Protein AF-A0A9P1HDM6-F1 (afdb_monomer)

Foldseek 3Di:
DDDPPPDDPVRPDDFFAADDDPVVVVVLVVVVVVVVVVVVVVVVVVVVCCVVPPDPDDDPDDDDDDDPPPDDDDPAQAPPRVLVVVLVVVVVVLPPPVDPDDNLQDADDAADVGQLSQFLNLQPCSNVVPPFGGHDFFDFDAEAQAPDPLDFQLNDPDAPCVVCVVSVCVRHHDGGDGCLPCSNGVLNPDLSSHGLEYEQEAERGERRRLRSVLSLCVNQVNCVPPSNPPHADDNDADPDFLDFDDPDPSAWDKHADPVRRIGIYGYLTSDYRPLLPPVVLVSSVDPSSNRSSPSVNVVVVVVVVCCSVVRVSD

InterPro domains:
  IPR013094 Alpha/beta hydrolase fold-3 [PF07859] (75-233)
  IPR029058 Alpha/Beta hydrolase fold [G3DSA:3.40.50.1820] (61-283)
  IPR029058 Alpha/Beta hydrolase fold [SSF53474] (75-280)
  IPR050300 GDXG lipolytic enzyme [PTHR48081] (74-277)

Structure (mmCIF, N/CA/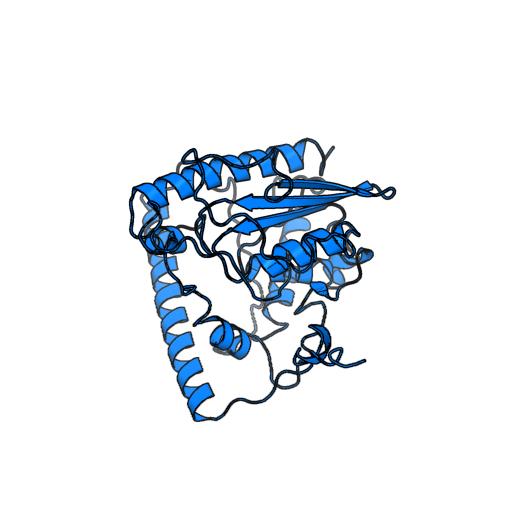C/O backbone):
data_AF-A0A9P1HDM6-F1
#
_entry.id   AF-A0A9P1HDM6-F1
#
loop_
_atom_site.group_PDB
_atom_site.id
_atom_site.type_symbol
_atom_site.label_atom_id
_atom_site.label_alt_id
_atom_site.label_comp_id
_atom_site.label_asym_id
_atom_site.label_entity_id
_atom_site.label_seq_id
_atom_site.pdbx_PDB_ins_code
_atom_site.Cartn_x
_atom_site.Cartn_y
_atom_site.Cartn_z
_atom_site.occupancy
_atom_site.B_iso_or_equiv
_atom_site.auth_seq_id
_atom_site.auth_comp_id
_atom_site.auth_asym_id
_atom_site.auth_atom_id
_atom_site.pdbx_PDB_model_num
ATOM 1 N N . MET A 1 1 ? -23.245 -13.258 -35.449 1.00 38.06 1 MET A N 1
ATOM 2 C CA . MET A 1 1 ? -23.198 -13.754 -34.061 1.00 38.06 1 MET A CA 1
ATOM 3 C C . MET A 1 1 ? -21.980 -14.651 -33.950 1.00 38.06 1 MET A C 1
ATOM 5 O O . MET A 1 1 ? -22.011 -15.745 -34.492 1.00 38.06 1 MET A O 1
ATOM 9 N N . ALA A 1 2 ? -20.904 -14.127 -33.376 1.00 37.91 2 ALA A N 1
ATOM 10 C CA . ALA A 1 2 ? -19.663 -14.809 -33.002 1.00 37.91 2 ALA A CA 1
ATOM 11 C C . ALA A 1 2 ? -18.887 -13.831 -32.093 1.00 37.91 2 ALA A C 1
ATOM 13 O O . ALA A 1 2 ? -19.219 -12.644 -32.091 1.00 37.91 2 ALA A O 1
ATOM 14 N N . ASP A 1 3 ? -17.899 -14.328 -31.350 1.00 34.34 3 ASP A N 1
ATOM 15 C CA . ASP A 1 3 ? -17.053 -13.589 -30.397 1.00 34.34 3 ASP A CA 1
ATOM 16 C C . ASP A 1 3 ? -17.764 -13.024 -29.150 1.00 34.34 3 ASP A C 1
ATOM 18 O O . ASP A 1 3 ? -17.861 -11.817 -28.934 1.00 34.34 3 ASP A O 1
ATOM 22 N N . SER A 1 4 ? -18.177 -13.930 -28.256 1.00 45.38 4 SER A N 1
ATOM 23 C CA . SER A 1 4 ? -18.428 -13.620 -26.835 1.00 45.38 4 SER A CA 1
ATOM 24 C C . SER A 1 4 ? -17.819 -14.655 -25.871 1.00 45.38 4 SER A C 1
ATOM 26 O O . SER A 1 4 ? -18.330 -14.842 -24.772 1.00 45.38 4 SER A O 1
ATOM 28 N N . GLU A 1 5 ? -16.741 -15.336 -26.277 1.00 41.09 5 GLU A N 1
ATOM 29 C CA . GLU A 1 5 ? -16.050 -16.376 -25.486 1.00 41.09 5 GLU A CA 1
ATOM 30 C C . GLU A 1 5 ? -14.584 -16.016 -25.170 1.00 41.09 5 GLU A C 1
ATOM 32 O O . GLU A 1 5 ? -13.710 -16.879 -25.112 1.00 41.09 5 GLU A O 1
ATOM 37 N N . GLN A 1 6 ? -14.284 -14.733 -24.930 1.00 35.41 6 GLN A N 1
ATOM 38 C CA . GLN A 1 6 ? -13.082 -14.422 -24.150 1.00 35.41 6 GLN A CA 1
ATOM 39 C C . GLN A 1 6 ? -13.400 -14.660 -22.668 1.00 35.41 6 GLN A C 1
ATOM 41 O O . GLN A 1 6 ? -14.324 -14.022 -22.158 1.00 35.41 6 GLN A O 1
ATOM 46 N N . PRO A 1 7 ? -12.677 -15.561 -21.973 1.00 30.11 7 PRO A N 1
ATOM 47 C CA . PRO A 1 7 ? -12.950 -15.856 -20.573 1.00 30.11 7 PRO A CA 1
ATOM 48 C C . PRO A 1 7 ? -12.778 -14.589 -19.734 1.00 30.11 7 PRO A C 1
ATOM 50 O O . PRO A 1 7 ? -11.814 -13.833 -19.906 1.00 30.11 7 PRO A O 1
ATOM 53 N N . THR A 1 8 ? -13.720 -14.343 -18.828 1.00 38.09 8 THR A N 1
ATOM 54 C CA . THR A 1 8 ? -13.680 -13.161 -17.971 1.00 38.09 8 THR A CA 1
ATOM 55 C C . THR A 1 8 ? -12.530 -13.268 -16.965 1.00 38.09 8 THR A C 1
ATOM 57 O O . THR A 1 8 ? -11.925 -14.325 -16.758 1.00 38.09 8 THR A O 1
ATOM 60 N N . TRP A 1 9 ? -12.227 -12.166 -16.277 1.00 38.97 9 TRP A N 1
ATOM 61 C CA . TRP A 1 9 ? -11.238 -12.173 -15.194 1.00 38.97 9 TRP A CA 1
ATOM 62 C C . TRP A 1 9 ? -11.568 -13.211 -14.101 1.00 38.97 9 TRP A C 1
ATOM 64 O O . TRP A 1 9 ? -10.661 -13.836 -13.556 1.00 38.97 9 TRP A O 1
ATOM 74 N N . ASN A 1 10 ? -12.856 -13.478 -13.846 1.00 40.94 10 ASN A N 1
ATOM 75 C CA . ASN A 1 10 ? -13.287 -14.500 -12.889 1.00 40.94 10 ASN A CA 1
ATOM 76 C C . ASN A 1 10 ? -13.016 -15.939 -13.362 1.00 40.94 10 ASN A C 1
ATOM 78 O O . ASN A 1 10 ? -12.772 -16.801 -12.517 1.00 40.94 10 ASN A O 1
ATOM 82 N N . ASP A 1 11 ? -13.024 -16.189 -14.675 1.00 34.97 11 ASP A N 1
ATOM 83 C CA . ASP A 1 11 ? -12.905 -17.532 -15.270 1.00 34.97 11 ASP A CA 1
ATOM 84 C C . ASP A 1 11 ? -11.447 -18.008 -15.388 1.00 34.97 11 ASP A C 1
ATOM 86 O O . ASP A 1 11 ? -11.180 -19.191 -15.582 1.00 34.97 11 ASP A O 1
ATOM 90 N N . THR A 1 12 ? -10.487 -17.085 -15.262 1.00 42.81 12 THR A N 1
ATOM 91 C CA . THR A 1 12 ? -9.040 -17.364 -15.360 1.00 42.81 12 THR A CA 1
ATOM 92 C C . THR A 1 12 ? -8.312 -17.322 -14.015 1.00 42.81 12 THR A C 1
ATOM 94 O O . THR A 1 12 ? -7.133 -17.682 -13.935 1.00 42.81 12 THR A O 1
ATOM 97 N N . MET A 1 13 ? -8.988 -16.917 -12.935 1.00 53.09 13 MET A N 1
ATOM 98 C CA . MET A 1 13 ? -8.405 -16.933 -11.595 1.00 53.09 13 MET A CA 1
ATOM 99 C C . MET A 1 13 ? -8.330 -18.348 -11.025 1.00 53.09 13 MET A C 1
ATOM 101 O O . MET A 1 13 ? -9.346 -19.013 -10.822 1.00 53.09 13 MET A O 1
ATOM 105 N N . ARG A 1 14 ? -7.114 -18.757 -10.642 1.00 60.06 14 ARG A N 1
ATOM 106 C CA . ARG A 1 14 ? -6.917 -19.885 -9.726 1.00 60.06 14 ARG A CA 1
ATOM 107 C C . ARG A 1 14 ? -7.703 -19.619 -8.445 1.00 60.06 14 ARG A C 1
ATOM 109 O O . ARG A 1 14 ? -7.565 -18.556 -7.845 1.00 60.06 14 ARG A O 1
ATOM 116 N N . THR A 1 15 ? -8.509 -20.586 -8.032 1.00 64.75 15 THR A N 1
ATOM 117 C CA . THR A 1 15 ? -9.289 -20.520 -6.789 1.00 64.75 15 THR A CA 1
ATOM 118 C C . THR A 1 15 ? -8.555 -21.153 -5.616 1.00 64.75 15 THR A C 1
ATOM 120 O O . THR A 1 15 ? -8.758 -20.745 -4.484 1.00 64.75 15 THR A O 1
ATOM 123 N N . VAL A 1 16 ? -7.663 -22.110 -5.876 1.00 70.19 16 VAL A N 1
ATOM 124 C CA . VAL A 1 16 ? -6.908 -22.842 -4.854 1.00 70.19 16 VAL A CA 1
ATOM 125 C C . VAL A 1 16 ? -5.423 -22.835 -5.210 1.00 70.19 16 VAL A C 1
ATOM 127 O O . VAL A 1 16 ? -5.048 -22.882 -6.384 1.00 70.19 16 VAL A O 1
ATOM 130 N N . ALA A 1 17 ? -4.562 -22.773 -4.197 1.00 71.81 17 ALA A N 1
ATOM 131 C CA . ALA A 1 17 ? -3.119 -22.886 -4.368 1.00 71.81 17 ALA A CA 1
ATOM 132 C C . ALA A 1 17 ? -2.687 -24.326 -4.718 1.00 71.81 17 ALA A C 1
ATOM 134 O O . ALA A 1 17 ? -2.828 -25.248 -3.913 1.00 71.81 17 ALA A O 1
ATOM 135 N N . GLU A 1 18 ? -2.117 -24.510 -5.908 1.00 75.88 18 GLU A N 1
ATOM 136 C CA . GLU A 1 18 ? -1.650 -25.803 -6.429 1.00 75.88 18 GLU A CA 1
ATOM 137 C C . GLU A 1 18 ? -0.179 -26.107 -6.063 1.00 75.88 18 GLU A C 1
ATOM 139 O O . GLU A 1 18 ? 0.628 -25.187 -5.885 1.00 75.88 18 GLU A O 1
ATOM 144 N N . PRO A 1 19 ? 0.223 -27.390 -5.970 1.00 84.62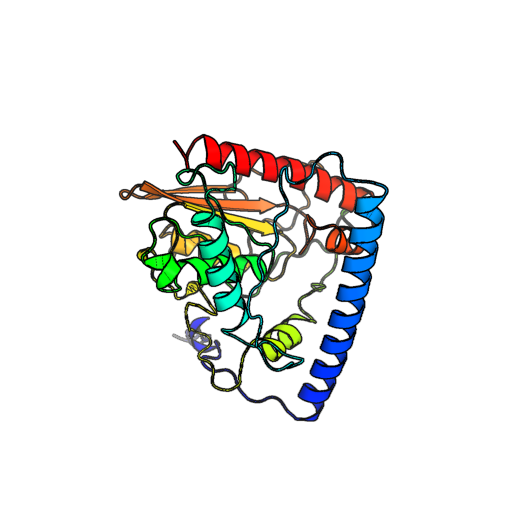 19 PRO A N 1
ATOM 145 C CA . PRO A 1 19 ? 1.610 -27.765 -5.705 1.00 84.62 19 PRO A CA 1
ATOM 146 C C . PRO A 1 19 ? 2.530 -27.494 -6.906 1.00 84.62 19 PRO A C 1
ATOM 148 O O . PRO A 1 19 ? 2.278 -27.939 -8.022 1.00 84.62 19 PRO A O 1
ATOM 151 N N . LEU A 1 20 ? 3.664 -26.830 -6.660 1.00 87.06 20 LEU A N 1
ATOM 152 C CA . LEU A 1 20 ? 4.711 -26.622 -7.669 1.00 87.06 20 LEU A CA 1
ATOM 153 C C . LEU A 1 20 ? 5.661 -27.835 -7.802 1.00 87.06 20 LEU A C 1
ATOM 155 O O . LEU A 1 20 ? 5.887 -28.545 -6.813 1.00 87.06 20 LEU A O 1
ATOM 159 N N . PRO A 1 21 ? 6.301 -28.036 -8.975 1.00 93.00 21 PRO A N 1
ATOM 160 C CA . PRO A 1 21 ? 7.332 -29.057 -9.171 1.00 93.00 21 PRO A CA 1
ATOM 161 C C . PRO A 1 21 ? 8.488 -28.946 -8.167 1.00 93.00 21 PRO A C 1
ATOM 163 O O . PRO A 1 21 ? 8.871 -27.849 -7.756 1.00 93.00 21 PRO A O 1
ATOM 166 N N . LEU A 1 22 ? 9.096 -30.081 -7.801 1.00 88.94 22 LEU A N 1
ATOM 167 C CA . LEU A 1 22 ? 10.154 -30.138 -6.779 1.00 88.94 22 LEU A CA 1
ATOM 168 C C . LEU A 1 22 ? 11.349 -29.218 -7.084 1.00 88.94 22 LEU A C 1
ATOM 170 O O . LEU A 1 22 ? 11.818 -28.524 -6.185 1.00 88.94 22 LEU A O 1
ATOM 174 N N . LEU A 1 23 ? 11.798 -29.155 -8.343 1.00 92.19 23 LEU A N 1
ATOM 175 C CA . LEU A 1 23 ? 12.896 -28.270 -8.753 1.00 92.19 23 LEU A CA 1
ATOM 176 C C . LEU A 1 23 ? 12.525 -26.784 -8.618 1.00 92.19 23 LEU A C 1
ATOM 178 O O . LEU A 1 23 ? 13.335 -25.995 -8.140 1.00 92.19 23 LEU A O 1
ATOM 182 N N . THR A 1 24 ? 11.288 -26.405 -8.957 1.00 88.44 24 THR A N 1
ATOM 183 C CA . THR A 1 24 ? 10.779 -25.036 -8.769 1.00 88.44 24 THR A CA 1
ATOM 184 C C . THR A 1 24 ? 10.740 -24.665 -7.288 1.00 88.44 24 THR A C 1
ATOM 186 O O . THR A 1 24 ? 11.185 -23.584 -6.917 1.00 88.44 24 THR A O 1
ATOM 189 N N . ARG A 1 25 ? 10.284 -25.585 -6.427 1.00 88.81 25 ARG A N 1
ATOM 190 C CA . ARG A 1 25 ? 10.265 -25.398 -4.966 1.00 88.81 25 ARG A CA 1
ATOM 191 C C . ARG A 1 25 ? 11.672 -25.236 -4.386 1.00 88.81 25 ARG A C 1
ATOM 193 O O . ARG A 1 25 ? 11.878 -24.371 -3.542 1.00 88.81 25 ARG A O 1
ATOM 200 N N . ALA A 1 26 ? 12.637 -26.036 -4.842 1.00 87.88 26 ALA A N 1
ATOM 201 C CA . ALA A 1 26 ? 14.034 -25.926 -4.419 1.00 87.88 26 ALA A CA 1
ATOM 202 C C . ALA A 1 26 ? 14.662 -24.591 -4.861 1.00 87.88 26 ALA A C 1
ATOM 204 O O . ALA A 1 26 ? 15.312 -23.918 -4.062 1.00 87.88 26 ALA A O 1
ATOM 205 N N . TYR A 1 27 ? 14.402 -24.168 -6.102 1.00 90.56 27 TYR A N 1
ATOM 206 C CA . TYR A 1 27 ? 14.820 -22.860 -6.605 1.00 90.56 27 TYR A CA 1
ATOM 207 C C . TYR A 1 27 ? 14.215 -21.715 -5.777 1.00 90.56 27 TYR A C 1
ATOM 209 O O . TYR A 1 27 ? 14.958 -20.871 -5.277 1.00 90.56 27 TYR A O 1
ATOM 217 N N . TYR A 1 28 ? 12.899 -21.717 -5.545 1.00 90.38 28 TYR A N 1
ATOM 218 C CA . TYR A 1 28 ? 12.230 -20.672 -4.764 1.00 90.38 28 TYR A CA 1
ATOM 219 C C . TYR A 1 28 ? 12.710 -20.627 -3.307 1.00 90.38 28 TYR A C 1
ATOM 221 O O . TYR A 1 28 ? 12.955 -19.538 -2.792 1.00 90.38 28 TYR A O 1
ATOM 229 N N . ALA A 1 29 ? 12.941 -21.783 -2.671 1.00 87.12 29 ALA A N 1
ATOM 230 C CA . ALA A 1 29 ? 13.561 -21.847 -1.347 1.00 87.12 29 ALA A CA 1
ATOM 231 C C . ALA A 1 29 ? 14.938 -21.161 -1.331 1.00 87.12 29 ALA A C 1
ATOM 233 O O . ALA A 1 29 ? 15.202 -20.343 -0.452 1.00 87.12 29 ALA A O 1
ATOM 234 N N . SER A 1 30 ? 15.788 -21.438 -2.330 1.00 88.00 30 SER A N 1
ATOM 235 C CA . SER A 1 30 ? 17.126 -20.837 -2.419 1.00 88.00 30 SER A CA 1
ATOM 236 C C . SER A 1 30 ? 17.076 -19.313 -2.579 1.00 88.00 30 SER A C 1
ATOM 238 O O . SER A 1 30 ? 17.794 -18.601 -1.878 1.00 88.00 30 SER A O 1
ATOM 240 N N . VAL A 1 31 ? 16.173 -18.800 -3.426 1.00 87.50 31 VAL A N 1
ATOM 241 C CA . VAL A 1 31 ? 15.994 -17.354 -3.628 1.00 87.50 31 VAL A CA 1
ATOM 242 C C . VAL A 1 31 ? 15.485 -16.696 -2.347 1.00 87.50 31 VAL A C 1
ATOM 244 O O . VAL A 1 31 ? 16.025 -15.674 -1.930 1.00 87.50 31 VAL A O 1
ATOM 247 N N . MET A 1 32 ? 14.497 -17.298 -1.680 1.00 85.81 32 MET A N 1
ATOM 248 C CA . MET A 1 32 ? 13.957 -16.758 -0.432 1.00 85.81 32 MET A CA 1
ATOM 249 C C . MET A 1 32 ? 14.986 -16.729 0.699 1.00 85.81 32 MET A C 1
ATOM 251 O O . MET A 1 32 ? 15.042 -15.739 1.423 1.00 85.81 32 MET A O 1
ATOM 255 N N . SER A 1 33 ? 15.830 -17.757 0.839 1.00 82.81 33 SER A N 1
ATOM 256 C CA . SER A 1 33 ? 16.899 -17.753 1.847 1.00 82.81 33 SER A CA 1
ATOM 257 C C . SER A 1 33 ? 17.949 -16.668 1.576 1.00 82.81 33 SER A C 1
ATOM 259 O O . SER A 1 33 ? 18.409 -16.023 2.517 1.00 82.81 33 SER A O 1
ATOM 261 N N . VAL A 1 34 ? 18.283 -16.403 0.306 1.00 85.44 34 VAL A N 1
ATOM 262 C CA . VAL A 1 34 ? 19.164 -15.279 -0.068 1.00 85.44 34 VAL A CA 1
ATOM 263 C C . VAL A 1 34 ? 18.511 -13.933 0.263 1.00 85.44 34 VAL A C 1
ATOM 265 O O . VAL A 1 34 ? 19.156 -13.086 0.881 1.00 85.44 34 VAL A O 1
ATOM 268 N N . LEU A 1 35 ? 17.230 -13.744 -0.077 1.00 82.31 35 LEU A N 1
ATOM 269 C CA . LEU A 1 35 ? 16.489 -12.514 0.232 1.00 82.31 35 LEU A CA 1
ATOM 270 C C . LEU A 1 35 ? 16.364 -12.272 1.745 1.00 82.31 35 LEU A C 1
ATOM 272 O O . LEU A 1 35 ? 16.558 -11.144 2.192 1.00 82.31 35 LEU A O 1
ATOM 276 N N . GLN A 1 36 ? 16.101 -13.313 2.541 1.00 78.75 36 GLN A N 1
ATOM 277 C CA . GLN A 1 36 ? 16.078 -13.225 4.006 1.00 78.75 36 GLN A CA 1
ATOM 278 C C . GLN A 1 36 ? 17.448 -12.832 4.576 1.00 78.75 36 GLN A C 1
ATOM 280 O O . GLN A 1 36 ? 17.517 -11.939 5.419 1.00 78.75 36 GLN A O 1
ATOM 285 N N . GLY A 1 37 ? 18.536 -13.446 4.095 1.00 75.81 37 GLY A N 1
ATOM 286 C CA . GLY A 1 37 ? 19.897 -13.103 4.521 1.00 75.81 37 GLY A CA 1
ATOM 287 C C . GLY A 1 37 ? 20.264 -11.653 4.191 1.00 75.81 37 GLY A C 1
ATOM 288 O O . GLY A 1 37 ? 20.698 -10.906 5.067 1.00 75.81 37 GLY A O 1
ATOM 289 N N . MET A 1 38 ? 20.017 -11.220 2.950 1.00 77.56 38 MET A N 1
ATOM 290 C CA . MET A 1 38 ? 20.222 -9.826 2.532 1.00 77.56 38 MET A CA 1
ATOM 291 C C . MET A 1 38 ? 19.357 -8.849 3.338 1.00 77.56 38 MET A C 1
ATOM 293 O O . MET A 1 38 ? 19.852 -7.803 3.754 1.00 77.56 38 MET A O 1
ATOM 297 N N . GLY A 1 39 ? 18.095 -9.199 3.605 1.00 70.38 39 GLY A N 1
ATOM 298 C CA . GLY A 1 39 ? 17.179 -8.399 4.417 1.00 70.38 39 GLY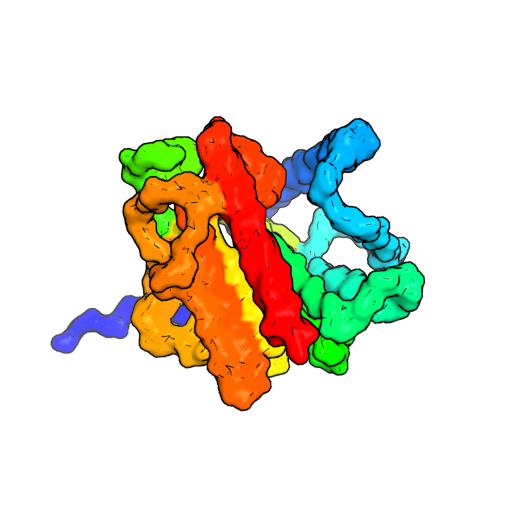 A CA 1
ATOM 299 C C . GLY A 1 39 ? 17.661 -8.223 5.857 1.00 70.38 39 GLY A C 1
ATOM 300 O O . GLY A 1 39 ? 17.687 -7.097 6.348 1.00 70.38 39 GLY A O 1
ATOM 301 N N . ALA A 1 40 ? 18.119 -9.297 6.507 1.00 69.88 40 ALA A N 1
ATOM 302 C CA . ALA A 1 40 ? 18.656 -9.245 7.868 1.00 69.88 40 ALA A CA 1
ATOM 303 C C . ALA A 1 40 ? 19.921 -8.370 7.961 1.00 69.88 40 ALA A C 1
ATOM 305 O O . ALA A 1 40 ? 20.032 -7.533 8.858 1.00 69.88 40 ALA A O 1
ATOM 306 N N . HIS A 1 41 ? 20.848 -8.497 7.003 1.00 69.31 41 HIS A N 1
ATOM 307 C CA . HIS A 1 41 ? 22.022 -7.620 6.931 1.00 69.31 41 HIS A CA 1
ATOM 308 C C . HIS A 1 41 ? 21.650 -6.161 6.623 1.00 69.31 41 HIS A C 1
ATOM 310 O O . HIS A 1 41 ? 22.247 -5.250 7.196 1.00 69.31 41 HIS A O 1
ATOM 316 N N . GLY A 1 42 ? 20.646 -5.931 5.771 1.00 70.19 42 GLY A N 1
ATOM 317 C CA . GLY A 1 42 ? 20.114 -4.601 5.473 1.00 70.19 42 GLY A CA 1
ATOM 318 C C . GLY A 1 42 ? 19.486 -3.930 6.695 1.00 70.19 42 GLY A C 1
ATOM 319 O O . GLY A 1 42 ? 19.825 -2.790 6.996 1.00 70.19 42 GLY A O 1
ATOM 320 N N . GLN A 1 43 ? 18.647 -4.649 7.446 1.00 70.25 43 GLN A N 1
ATOM 321 C CA . GLN A 1 43 ? 18.051 -4.171 8.700 1.00 70.25 43 GLN A CA 1
ATOM 322 C C . GLN A 1 43 ? 19.115 -3.880 9.763 1.00 70.25 43 GLN A C 1
ATOM 324 O O . GLN A 1 43 ? 19.059 -2.837 10.412 1.00 70.25 43 GLN A O 1
ATOM 329 N N . TRP A 1 44 ? 20.115 -4.755 9.910 1.00 73.19 44 TRP A N 1
ATOM 330 C CA . TRP A 1 44 ? 21.242 -4.526 10.817 1.00 73.19 44 TRP A CA 1
ATOM 331 C C . TRP A 1 44 ? 22.040 -3.271 10.434 1.00 73.19 44 TRP A C 1
ATOM 333 O O . TRP A 1 44 ? 22.321 -2.434 11.291 1.00 73.19 44 TRP A O 1
ATOM 343 N N . TYR A 1 45 ? 22.349 -3.096 9.145 1.00 70.25 45 TYR A N 1
ATOM 344 C CA . TYR A 1 45 ? 23.071 -1.923 8.650 1.00 70.25 45 TYR A CA 1
ATOM 345 C C . TYR A 1 45 ? 22.253 -0.632 8.786 1.00 70.25 45 TYR A C 1
ATOM 347 O O . TYR A 1 45 ? 22.796 0.387 9.203 1.00 70.25 45 TYR A O 1
ATOM 355 N N . GLN A 1 46 ? 20.946 -0.669 8.504 1.00 70.75 46 GLN A N 1
ATOM 356 C CA . GLN A 1 46 ? 20.041 0.460 8.736 1.00 70.75 46 GLN A CA 1
ATOM 357 C C . GLN A 1 46 ? 19.958 0.822 10.221 1.00 70.75 46 GLN A C 1
ATOM 359 O O . GLN A 1 46 ? 20.058 1.999 10.549 1.00 70.75 46 GLN A O 1
ATOM 364 N N . GLY A 1 47 ? 19.836 -0.161 11.118 1.00 71.75 47 GLY A N 1
ATOM 365 C CA . GLY A 1 47 ? 19.845 0.072 12.564 1.00 71.75 47 GLY A CA 1
ATOM 366 C C . GLY A 1 47 ? 21.162 0.688 13.043 1.00 71.75 47 GLY A C 1
ATOM 367 O O . GLY A 1 47 ? 21.150 1.657 13.798 1.00 71.75 47 GLY A O 1
ATOM 368 N N . TRP A 1 48 ? 22.297 0.196 12.536 1.00 77.56 48 TRP A N 1
ATOM 369 C CA . TRP A 1 48 ? 23.615 0.787 12.781 1.00 77.56 48 TRP A CA 1
ATOM 370 C C . TRP A 1 48 ? 23.690 2.234 12.268 1.00 77.56 48 TRP A C 1
ATOM 372 O O . TRP A 1 48 ? 24.077 3.128 13.018 1.00 77.56 48 TRP A O 1
ATOM 382 N N . GLN A 1 49 ? 23.257 2.500 11.030 1.00 74.94 49 GLN A N 1
ATOM 383 C CA . GLN A 1 49 ? 23.235 3.856 10.473 1.00 74.94 49 GLN A CA 1
ATOM 384 C C . GLN A 1 49 ? 22.338 4.795 11.285 1.00 74.94 49 GLN A C 1
ATOM 386 O O . GLN A 1 49 ? 22.780 5.887 11.619 1.00 74.94 49 GLN A O 1
ATOM 391 N N . GLN A 1 50 ? 21.120 4.380 11.640 1.00 77.00 50 GLN A N 1
ATOM 392 C CA . GLN A 1 50 ? 20.166 5.196 12.400 1.00 77.00 50 GLN A CA 1
ATOM 393 C C . GLN A 1 50 ? 20.618 5.454 13.844 1.00 77.00 50 GLN A C 1
ATOM 395 O O . GLN A 1 50 ? 20.271 6.487 14.407 1.00 77.00 50 GLN A O 1
ATOM 400 N N . TYR A 1 51 ? 21.411 4.556 14.436 1.00 74.94 51 TYR A N 1
ATOM 401 C CA . TYR A 1 51 ? 22.001 4.765 15.760 1.00 74.94 51 TYR A CA 1
ATOM 402 C C . TYR A 1 51 ? 23.046 5.896 15.762 1.00 74.94 51 TYR A C 1
ATOM 40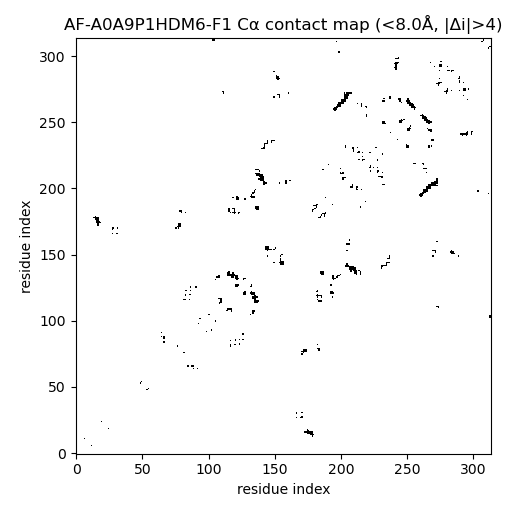4 O O . TYR A 1 51 ? 23.068 6.711 16.681 1.00 74.94 51 TYR A O 1
ATOM 412 N N . PHE A 1 52 ? 23.898 5.970 14.732 1.00 79.94 52 PHE A N 1
ATOM 413 C CA . PHE A 1 52 ? 24.923 7.021 14.613 1.00 79.94 52 PHE A CA 1
ATOM 414 C C . PHE A 1 52 ? 24.425 8.297 13.916 1.00 79.94 52 PHE A C 1
ATOM 416 O O . PHE A 1 52 ? 24.935 9.383 14.186 1.00 79.94 52 PHE A O 1
ATOM 423 N N . TYR A 1 53 ? 23.433 8.168 13.036 1.00 77.19 53 TYR A N 1
ATOM 424 C CA . TYR A 1 53 ? 22.873 9.227 12.196 1.00 77.19 53 TYR A CA 1
ATOM 425 C C . TYR A 1 53 ? 21.337 9.107 12.177 1.00 77.19 53 TYR A C 1
ATOM 427 O O . TYR A 1 53 ? 20.758 8.665 11.177 1.00 77.19 53 TYR A O 1
ATOM 435 N N . PRO A 1 54 ? 20.653 9.443 13.287 1.00 73.44 54 PRO A N 1
ATOM 436 C CA . PRO A 1 54 ? 19.200 9.355 13.360 1.00 73.44 54 PRO A CA 1
ATOM 437 C C . PRO A 1 54 ? 18.548 10.298 12.334 1.00 73.44 54 PRO A C 1
ATOM 439 O O . PRO A 1 54 ? 19.015 11.425 12.152 1.00 73.44 54 PRO A O 1
ATOM 442 N N . PRO A 1 55 ? 17.471 9.869 11.650 1.00 67.94 55 PRO A N 1
ATOM 443 C CA . PRO A 1 55 ? 16.793 10.709 10.672 1.00 67.94 55 PRO A CA 1
ATOM 444 C C . PRO A 1 55 ? 16.106 11.898 11.358 1.00 67.94 55 PRO A C 1
ATOM 446 O O . PRO A 1 55 ? 15.406 11.720 12.351 1.00 67.94 55 PRO A O 1
ATOM 449 N N . GLU A 1 56 ? 16.226 13.096 10.776 1.00 69.50 56 GLU A N 1
ATOM 450 C CA . GLU A 1 56 ? 15.590 14.326 11.292 1.00 69.50 56 GLU A CA 1
ATOM 451 C C . GLU A 1 56 ? 14.061 14.205 11.434 1.00 69.50 56 GLU A C 1
ATOM 453 O O . GLU A 1 56 ? 13.448 14.859 12.275 1.00 69.50 56 GLU A O 1
ATOM 458 N N . LYS A 1 57 ? 13.442 13.359 10.600 1.00 69.81 57 LYS A N 1
ATOM 459 C CA . LYS A 1 57 ? 12.012 13.036 10.609 1.00 69.81 57 LYS A CA 1
ATOM 460 C C . LYS A 1 57 ? 11.852 11.537 10.882 1.00 69.81 57 LYS A C 1
ATOM 462 O O . LYS A 1 57 ? 11.888 10.730 9.954 1.00 69.81 57 LYS A O 1
ATOM 467 N N . GLY A 1 58 ? 11.709 11.170 12.153 1.00 66.19 58 GLY A N 1
ATOM 468 C CA . GLY A 1 58 ? 11.478 9.796 12.613 1.00 66.19 58 GLY A CA 1
ATOM 469 C C . GLY A 1 58 ? 10.193 9.661 13.443 1.00 66.19 58 GLY A C 1
ATOM 470 O O . GLY A 1 58 ? 9.583 10.674 13.792 1.00 66.19 58 GLY A O 1
ATOM 471 N N . PRO A 1 59 ? 9.760 8.430 13.769 1.00 73.88 59 PRO A N 1
ATOM 472 C CA . PRO A 1 59 ? 8.645 8.209 14.686 1.00 73.88 59 PRO A CA 1
ATOM 473 C C . PRO A 1 59 ? 8.980 8.738 16.089 1.00 73.88 59 PRO A C 1
ATOM 475 O O . PRO A 1 59 ? 10.068 8.492 16.605 1.00 73.88 59 PRO A O 1
ATOM 478 N N . ASN A 1 60 ? 8.027 9.418 16.734 1.00 76.75 60 ASN A N 1
ATOM 479 C CA . ASN A 1 60 ? 8.202 9.959 18.089 1.00 76.75 60 ASN A CA 1
ATOM 480 C C . ASN A 1 60 ? 8.479 8.873 19.144 1.00 76.75 60 ASN A C 1
ATOM 482 O O . ASN A 1 60 ? 9.116 9.151 20.156 1.00 76.75 60 ASN A O 1
ATOM 486 N N . ILE A 1 61 ? 7.958 7.661 18.928 1.00 78.62 61 ILE A N 1
ATOM 487 C CA . ILE A 1 61 ? 8.084 6.506 19.820 1.00 78.62 61 ILE A CA 1
ATOM 488 C C . ILE A 1 61 ? 8.262 5.254 18.959 1.00 78.62 61 ILE A C 1
ATOM 490 O O . ILE A 1 61 ? 7.529 5.048 17.993 1.00 78.62 61 ILE A O 1
ATOM 494 N N . VAL A 1 62 ? 9.203 4.393 19.347 1.00 81.50 62 VAL A N 1
ATOM 495 C CA . VAL A 1 62 ? 9.326 3.019 18.850 1.00 81.50 62 VAL A CA 1
ATOM 496 C C . VAL A 1 62 ? 9.220 2.094 20.056 1.00 81.50 62 VAL A C 1
ATOM 498 O O . VAL A 1 62 ? 10.035 2.184 20.972 1.00 81.50 62 VAL A O 1
ATOM 501 N N . LYS A 1 63 ? 8.215 1.215 20.064 1.00 81.69 63 LYS A N 1
ATOM 502 C CA . LYS A 1 63 ? 8.021 0.194 21.099 1.00 81.69 63 LYS A CA 1
ATOM 503 C C . LYS A 1 63 ? 7.835 -1.166 20.436 1.00 81.69 63 LYS A C 1
ATOM 505 O O . LYS A 1 63 ? 7.110 -1.289 19.452 1.00 81.69 63 LYS A O 1
ATOM 510 N N . THR A 1 64 ? 8.523 -2.171 20.961 1.00 83.00 64 THR A N 1
ATOM 511 C CA . THR A 1 64 ? 8.464 -3.562 20.502 1.00 83.00 64 THR A CA 1
ATOM 512 C C . THR A 1 64 ? 7.728 -4.414 21.527 1.00 83.00 64 THR A C 1
ATOM 514 O O . THR A 1 64 ? 7.914 -4.218 22.727 1.00 83.00 64 THR A O 1
ATOM 517 N N . TYR A 1 65 ? 6.949 -5.384 21.055 1.00 80.31 65 TYR A N 1
ATOM 518 C CA . TYR A 1 65 ? 6.228 -6.339 21.894 1.00 80.31 65 TYR A CA 1
ATOM 519 C C . TYR A 1 65 ? 6.710 -7.758 21.598 1.00 80.31 65 TYR A C 1
ATOM 521 O O . TYR A 1 65 ? 6.876 -8.129 20.433 1.00 80.31 65 TYR A O 1
ATOM 529 N N . ASP A 1 66 ? 6.884 -8.560 22.647 1.00 77.88 66 ASP A N 1
ATOM 530 C CA . ASP A 1 66 ? 7.226 -9.976 22.530 1.00 77.88 66 ASP A CA 1
ATOM 531 C C . ASP A 1 66 ? 6.020 -10.784 22.038 1.00 77.88 66 ASP A C 1
ATOM 533 O O . ASP A 1 66 ? 5.231 -11.322 22.819 1.00 77.88 66 ASP A O 1
ATOM 537 N N . ILE A 1 67 ? 5.882 -10.921 20.722 1.00 68.69 67 ILE A N 1
ATOM 538 C CA . ILE A 1 67 ? 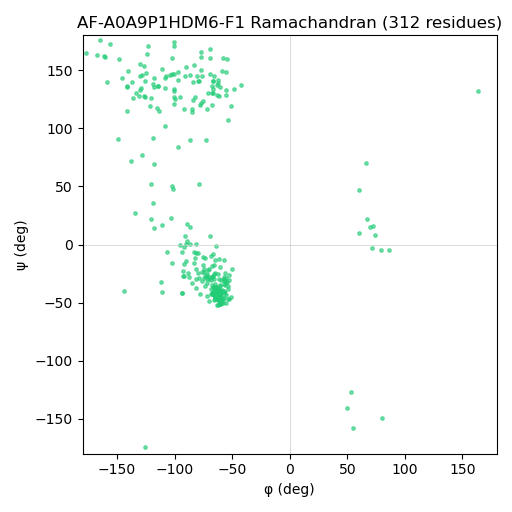4.974 -11.917 20.153 1.00 68.69 67 ILE A CA 1
ATOM 539 C C . ILE A 1 67 ? 5.643 -13.294 20.212 1.00 68.69 67 ILE A C 1
ATOM 541 O O . ILE A 1 67 ? 6.815 -13.443 19.872 1.00 68.69 67 ILE A O 1
ATOM 545 N N . ARG A 1 68 ? 4.862 -14.334 20.531 1.00 65.38 68 ARG A N 1
ATOM 546 C CA . ARG A 1 68 ? 5.225 -15.748 20.296 1.00 65.38 68 ARG A CA 1
ATOM 547 C C . ARG A 1 68 ? 6.498 -16.244 20.996 1.00 65.38 68 ARG A C 1
ATOM 549 O O . ARG A 1 68 ? 7.273 -17.000 20.411 1.00 65.38 68 ARG A O 1
ATOM 556 N N . GLN A 1 69 ? 6.636 -15.944 22.285 1.00 53.00 69 GLN A N 1
ATOM 557 C CA . GLN A 1 69 ? 7.761 -16.381 23.129 1.00 53.00 69 GLN A CA 1
ATOM 558 C C . GLN A 1 69 ? 8.091 -17.898 23.081 1.00 53.00 69 GLN A C 1
ATOM 560 O O . GLN A 1 69 ? 9.216 -18.274 23.387 1.00 53.00 69 GLN A O 1
ATOM 565 N N . ASN A 1 70 ? 7.156 -18.772 22.669 1.00 48.78 70 ASN A N 1
ATOM 566 C CA . ASN A 1 70 ? 7.292 -20.239 22.714 1.00 48.78 70 ASN A CA 1
ATOM 567 C C . ASN A 1 70 ? 7.176 -20.964 21.350 1.00 48.78 70 ASN A C 1
ATOM 569 O O . ASN A 1 70 ? 6.826 -22.147 21.316 1.00 48.78 70 ASN A O 1
ATOM 573 N N . LEU A 1 71 ? 7.397 -20.301 20.208 1.00 50.28 71 LEU A N 1
ATOM 574 C CA . LEU A 1 71 ? 7.201 -20.955 18.902 1.00 50.28 71 LEU A CA 1
ATOM 575 C C . LEU A 1 71 ? 8.435 -21.778 18.467 1.00 50.28 71 LEU A C 1
ATOM 577 O O . LEU A 1 71 ? 9.527 -21.218 18.365 1.00 50.28 71 LEU A O 1
ATOM 581 N N . PRO A 1 72 ? 8.300 -23.088 18.159 1.00 41.47 72 PRO A N 1
ATOM 582 C CA . PRO A 1 72 ? 9.410 -23.872 17.624 1.00 41.47 72 PRO A CA 1
ATOM 583 C C . PRO A 1 72 ? 9.871 -23.292 16.284 1.00 41.47 72 PRO A C 1
ATOM 585 O O . PRO A 1 72 ? 9.059 -23.111 15.371 1.00 41.47 72 PRO A O 1
ATOM 588 N N . VAL A 1 73 ? 11.176 -23.027 16.182 1.00 37.69 73 VAL A N 1
ATOM 589 C CA . VAL A 1 73 ? 11.821 -22.361 15.043 1.00 37.69 73 VAL A CA 1
ATOM 590 C C . VAL A 1 73 ? 11.480 -23.077 13.736 1.00 37.69 73 VAL A C 1
ATOM 592 O O . VAL A 1 73 ? 11.998 -24.155 13.441 1.00 37.69 73 VAL A O 1
ATOM 595 N N . ARG A 1 74 ? 10.622 -22.454 12.922 1.00 43.66 74 ARG A N 1
ATOM 596 C CA . ARG A 1 74 ? 10.429 -22.817 11.515 1.00 43.66 74 ARG A CA 1
ATOM 597 C C . ARG A 1 74 ? 11.038 -21.711 10.655 1.00 43.66 74 ARG A C 1
ATOM 599 O O . ARG A 1 74 ? 10.745 -20.548 10.912 1.00 43.66 74 ARG A O 1
ATOM 606 N N . PRO A 1 75 ? 11.815 -22.035 9.608 1.00 51.78 75 PRO A N 1
ATOM 607 C CA . PRO A 1 75 ? 12.376 -21.020 8.712 1.00 51.78 75 PRO A CA 1
ATOM 608 C C . PRO A 1 75 ? 11.320 -20.293 7.853 1.00 51.78 75 PRO A C 1
ATOM 610 O O . PRO A 1 75 ? 11.638 -19.295 7.210 1.00 51.78 75 PRO A O 1
ATOM 613 N N . TRP A 1 76 ? 10.068 -20.772 7.840 1.00 63.78 76 TRP A N 1
ATOM 614 C CA . TRP A 1 76 ? 8.983 -20.254 7.003 1.00 63.78 76 TRP A CA 1
ATOM 615 C C . TRP A 1 76 ? 7.692 -20.070 7.811 1.00 63.78 76 TRP A C 1
ATOM 617 O O . TRP A 1 76 ? 7.240 -21.000 8.487 1.00 63.78 76 TRP A O 1
ATOM 627 N N . TYR A 1 77 ? 7.083 -18.887 7.685 1.00 78.81 77 TYR A N 1
ATOM 628 C CA . TYR A 1 77 ? 5.864 -18.458 8.384 1.00 78.81 77 TYR A CA 1
ATOM 629 C C . TYR A 1 77 ? 4.712 -18.170 7.391 1.00 78.81 77 TYR A C 1
ATOM 631 O O . TYR A 1 77 ? 4.346 -17.013 7.183 1.00 78.81 77 TYR A O 1
ATOM 639 N N . PRO A 1 78 ? 4.153 -19.207 6.737 1.00 85.31 78 PRO A N 1
ATOM 640 C CA . PRO A 1 78 ? 3.101 -19.056 5.727 1.00 85.31 78 PRO A CA 1
ATOM 641 C C . PRO A 1 78 ? 1.751 -18.606 6.313 1.00 85.31 78 PRO A C 1
ATOM 643 O O . PRO A 1 78 ? 1.467 -18.823 7.488 1.00 85.31 78 PRO A O 1
ATOM 646 N N . PHE A 1 79 ? 0.868 -18.065 5.476 1.00 82.94 79 PHE A N 1
ATOM 647 C CA . PHE A 1 79 ? -0.508 -17.675 5.796 1.00 82.94 79 PHE A CA 1
ATOM 648 C C . PHE A 1 79 ? -1.255 -18.712 6.678 1.00 82.94 79 PHE A C 1
ATOM 650 O O . PHE A 1 79 ? -1.138 -19.924 6.442 1.00 82.94 79 PHE A O 1
ATOM 657 N N . PRO A 1 80 ? -2.024 -18.295 7.706 1.00 87.12 80 PRO A N 1
ATOM 658 C CA . PRO A 1 80 ? -2.314 -16.917 8.125 1.00 87.12 80 PRO A CA 1
ATOM 659 C C . PRO A 1 80 ? -1.298 -16.343 9.133 1.00 87.12 80 PRO A C 1
ATOM 661 O O . PRO A 1 80 ? -1.584 -15.364 9.814 1.00 87.12 80 PRO A O 1
ATOM 664 N N . THR A 1 81 ? -0.106 -16.933 9.271 1.00 87.44 81 THR A N 1
ATOM 665 C CA . THR A 1 81 ? 0.821 -16.632 10.374 1.00 87.44 81 THR A CA 1
ATOM 666 C C . THR A 1 81 ? 1.125 -15.133 10.534 1.00 87.44 81 THR A C 1
ATOM 668 O O . THR A 1 81 ? 0.971 -14.619 11.639 1.00 87.44 81 THR A O 1
ATOM 671 N N . ALA A 1 82 ? 1.428 -14.397 9.460 1.00 84.75 82 ALA A N 1
ATOM 672 C CA . ALA A 1 82 ? 1.678 -12.953 9.555 1.00 84.75 82 ALA A CA 1
ATOM 673 C C . ALA A 1 82 ? 0.448 -12.129 10.002 1.00 84.75 82 ALA A C 1
ATOM 675 O O . ALA A 1 82 ? 0.605 -11.196 10.785 1.00 84.75 82 ALA A O 1
ATOM 676 N N . ILE A 1 83 ? -0.778 -12.480 9.578 1.00 82.38 83 ILE A N 1
ATOM 677 C CA . ILE A 1 83 ? -1.982 -11.721 9.973 1.00 82.38 83 ILE A CA 1
ATOM 678 C C . ILE A 1 83 ? -2.261 -11.859 11.472 1.00 82.38 83 ILE A C 1
ATOM 680 O O . ILE A 1 83 ? -2.629 -10.890 12.130 1.00 82.38 83 ILE A O 1
ATOM 684 N N . THR A 1 84 ? -2.003 -13.047 12.031 1.00 86.12 84 THR A N 1
ATOM 685 C CA . THR A 1 84 ? -2.173 -13.294 13.470 1.00 86.12 84 THR A CA 1
ATOM 686 C C . THR A 1 84 ? -1.154 -12.540 14.329 1.00 86.12 84 THR A C 1
ATOM 688 O O . THR A 1 84 ? -1.495 -12.134 15.435 1.00 86.12 84 THR A O 1
ATOM 691 N N . ASP A 1 85 ? 0.063 -12.298 13.822 1.00 86.56 85 ASP A N 1
ATOM 692 C CA . ASP A 1 85 ? 1.065 -11.472 14.515 1.00 86.56 85 ASP A CA 1
ATOM 693 C C . ASP A 1 85 ? 0.667 -10.007 14.539 1.00 86.56 85 ASP A C 1
ATOM 695 O O . ASP A 1 85 ? 0.689 -9.377 15.591 1.00 86.56 85 ASP A O 1
ATOM 699 N N . VAL A 1 86 ? 0.280 -9.470 13.380 1.00 84.06 86 VAL A N 1
ATOM 700 C CA . VAL A 1 86 ? -0.126 -8.068 13.264 1.00 84.06 86 VAL A CA 1
ATOM 701 C C . VAL A 1 86 ? -1.384 -7.806 14.101 1.00 84.06 86 VAL A C 1
ATOM 703 O O . VAL A 1 86 ? -1.466 -6.768 14.750 1.00 84.06 86 VAL A O 1
ATOM 706 N N . ALA A 1 87 ? -2.318 -8.762 14.179 1.00 85.94 87 ALA A N 1
ATOM 707 C CA . ALA A 1 87 ? -3.466 -8.681 15.083 1.00 85.94 87 ALA A CA 1
ATOM 708 C C . ALA A 1 87 ? -3.059 -8.683 16.567 1.00 85.94 87 ALA A C 1
ATOM 710 O O . ALA A 1 87 ? -3.562 -7.862 17.331 1.00 85.94 87 ALA A O 1
ATOM 711 N N . ALA A 1 88 ? -2.124 -9.550 16.972 1.00 86.75 88 ALA A N 1
ATOM 712 C CA . ALA A 1 88 ? -1.617 -9.579 18.344 1.00 86.75 88 ALA A CA 1
ATOM 713 C C . ALA A 1 88 ? -0.855 -8.291 18.714 1.00 86.75 88 ALA A C 1
ATOM 715 O O . ALA A 1 88 ? -1.077 -7.754 19.796 1.00 86.75 88 ALA A O 1
ATOM 716 N N . LEU A 1 89 ? -0.017 -7.763 17.812 1.00 87.38 89 LEU A N 1
ATOM 717 C CA . LEU A 1 89 ? 0.665 -6.473 17.981 1.00 87.38 89 LEU A CA 1
ATOM 718 C C . LEU A 1 89 ? -0.315 -5.312 18.089 1.00 87.38 89 LEU A C 1
ATOM 720 O O . LEU A 1 89 ? -0.131 -4.444 18.934 1.00 87.38 89 LEU A O 1
ATOM 724 N N . TYR A 1 90 ? -1.332 -5.283 17.226 1.00 87.12 90 TYR A N 1
ATOM 725 C CA . TYR A 1 90 ? -2.328 -4.222 17.231 1.00 87.12 90 TYR A CA 1
ATOM 726 C C . TYR A 1 90 ? -3.060 -4.184 18.575 1.00 87.12 90 TYR A C 1
ATOM 728 O O . TYR A 1 90 ? -3.075 -3.137 19.213 1.00 87.12 90 TYR A O 1
ATOM 736 N N . VAL A 1 91 ? -3.586 -5.326 19.039 1.00 87.94 91 VAL A N 1
ATOM 737 C CA . VAL A 1 91 ? -4.249 -5.434 20.352 1.00 87.94 91 VAL A CA 1
ATOM 738 C C . VAL A 1 91 ? -3.289 -5.026 21.476 1.00 87.94 91 VAL A C 1
ATOM 740 O O . VAL A 1 91 ? -3.604 -4.131 22.253 1.00 87.94 91 VAL A O 1
ATOM 743 N N . ALA A 1 92 ? -2.073 -5.583 21.494 1.00 88.44 92 ALA A N 1
ATOM 744 C CA . ALA A 1 92 ? -1.069 -5.250 22.503 1.00 88.44 92 ALA A CA 1
ATOM 745 C C . ALA A 1 92 ? -0.685 -3.761 22.526 1.00 88.44 92 ALA A C 1
ATOM 747 O O . ALA A 1 92 ? -0.343 -3.264 23.589 1.00 88.44 92 ALA A O 1
ATOM 748 N N . ALA A 1 93 ? -0.738 -3.052 21.394 1.00 87.31 93 ALA A N 1
ATOM 749 C CA . ALA A 1 93 ? -0.428 -1.626 21.320 1.00 87.31 93 ALA A CA 1
ATOM 750 C C . ALA A 1 93 ? -1.620 -0.717 21.665 1.00 87.31 93 ALA A C 1
ATOM 752 O O . ALA A 1 93 ? -1.406 0.363 22.208 1.00 87.31 93 ALA A O 1
ATOM 753 N N . VAL A 1 94 ? -2.864 -1.107 21.357 1.00 88.62 94 VAL A N 1
ATOM 754 C CA . VAL A 1 94 ? -4.047 -0.278 21.680 1.00 88.62 94 VAL A CA 1
ATOM 755 C C . VAL A 1 94 ? -4.526 -0.426 23.123 1.00 88.62 94 VAL A C 1
ATOM 757 O O . VAL A 1 94 ? -5.191 0.488 23.610 1.00 88.62 94 VAL A O 1
ATOM 760 N N . ASP A 1 95 ? -4.170 -1.529 23.785 1.00 88.75 95 ASP A N 1
ATOM 761 C CA . ASP A 1 95 ? -4.458 -1.797 25.202 1.00 88.75 95 ASP A CA 1
ATOM 762 C C . ASP A 1 95 ? -3.314 -1.335 26.140 1.00 88.75 95 ASP A C 1
ATOM 764 O O . ASP A 1 95 ? -3.404 -1.452 27.361 1.00 88.75 95 ASP A O 1
ATOM 768 N N . ASP A 1 96 ? -2.214 -0.811 25.588 1.00 89.69 96 ASP A N 1
ATOM 769 C CA . ASP A 1 96 ? -1.031 -0.385 26.341 1.00 89.69 96 ASP A CA 1
ATOM 770 C C . ASP A 1 96 ? -1.153 1.058 26.841 1.00 89.69 96 ASP A C 1
ATOM 772 O O . ASP A 1 96 ? -0.700 2.007 26.198 1.00 89.69 96 ASP A O 1
ATOM 776 N N . GLU A 1 97 ? -1.712 1.213 28.043 1.00 89.25 97 GLU A N 1
ATOM 777 C CA . GLU A 1 97 ? -1.887 2.502 28.732 1.00 89.25 97 GLU A CA 1
ATOM 778 C C . GLU A 1 97 ? -0.580 3.300 28.945 1.00 89.25 97 GLU A C 1
ATOM 780 O O . GLU A 1 97 ? -0.633 4.486 29.274 1.00 89.25 97 GLU A O 1
ATOM 785 N N . SER A 1 98 ? 0.604 2.694 28.759 1.00 90.12 98 SER A N 1
ATOM 786 C CA . SER A 1 98 ? 1.883 3.421 28.837 1.00 90.12 98 SER A CA 1
ATOM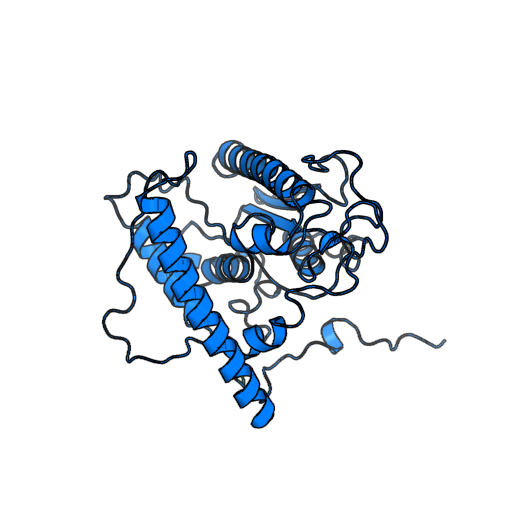 787 C C . SER A 1 98 ? 2.250 4.166 27.547 1.00 90.12 98 SER A C 1
ATOM 789 O O . SER A 1 98 ? 3.177 4.982 27.558 1.00 90.12 98 SER A O 1
ATOM 791 N N . LEU A 1 99 ? 1.548 3.912 26.437 1.00 88.31 99 LEU A N 1
ATOM 792 C CA . LEU A 1 99 ? 1.697 4.691 25.213 1.00 88.31 99 LEU A CA 1
ATOM 793 C C . LEU A 1 99 ? 0.865 5.986 25.297 1.00 88.31 99 LEU A C 1
ATOM 795 O O . LEU A 1 99 ? -0.346 5.920 25.497 1.00 88.31 99 LEU A O 1
ATOM 799 N N . PRO A 1 100 ? 1.456 7.173 25.058 1.00 89.38 100 PRO A N 1
ATOM 800 C CA . PRO A 1 100 ? 0.736 8.447 25.027 1.00 89.38 100 PRO A CA 1
ATOM 801 C C . PRO A 1 100 ? -0.002 8.638 23.687 1.00 89.38 100 PRO A C 1
ATOM 803 O O . PRO A 1 100 ? 0.188 9.638 22.991 1.00 89.38 100 PRO A O 1
ATOM 806 N N . ILE A 1 101 ? -0.806 7.647 23.296 1.00 87.06 101 ILE A N 1
ATOM 807 C CA . ILE A 1 101 ? -1.614 7.650 22.074 1.00 87.06 101 ILE A CA 1
ATOM 808 C C . ILE A 1 101 ? -3.081 7.912 22.408 1.00 87.06 101 ILE A C 1
ATOM 810 O O . ILE A 1 101 ? -3.594 7.477 23.434 1.00 87.06 101 ILE A O 1
ATOM 814 N N . ASP A 1 102 ? -3.774 8.616 21.519 1.00 87.75 102 ASP A N 1
ATOM 815 C CA . ASP A 1 102 ? -5.215 8.804 21.637 1.00 87.75 102 ASP A CA 1
ATOM 816 C C . ASP A 1 102 ? -5.936 7.595 21.012 1.00 87.75 102 ASP A C 1
ATOM 818 O O . ASP A 1 102 ? -5.819 7.384 19.799 1.00 87.75 102 ASP A O 1
ATOM 822 N N . PRO A 1 103 ? -6.700 6.801 21.787 1.00 83.06 103 PRO A N 1
ATOM 823 C CA . PRO A 1 103 ? -7.381 5.626 21.262 1.00 83.06 103 PRO A CA 1
ATOM 824 C C . PRO A 1 103 ? -8.420 5.962 20.181 1.00 83.06 103 PRO A C 1
ATOM 826 O O . PRO A 1 103 ? -8.673 5.114 19.321 1.00 83.06 103 PRO A O 1
ATOM 829 N N . ALA A 1 104 ? -8.992 7.169 20.162 1.00 85.31 104 ALA A N 1
ATOM 830 C CA . ALA A 1 104 ? -9.918 7.593 19.113 1.00 85.31 104 ALA A CA 1
ATOM 831 C C . ALA A 1 104 ? -9.207 7.937 17.789 1.00 85.31 104 ALA A C 1
ATOM 833 O O . ALA A 1 104 ? -9.850 7.961 16.740 1.00 85.31 104 ALA A O 1
ATOM 834 N N . ARG A 1 105 ? -7.887 8.176 17.812 1.00 88.94 105 ARG A N 1
ATOM 835 C CA . ARG A 1 105 ? -7.109 8.681 16.666 1.00 88.94 105 ARG A CA 1
ATOM 836 C C . ARG A 1 105 ? -5.990 7.732 16.247 1.00 88.94 105 ARG A C 1
ATOM 838 O O . ARG A 1 105 ? -4.833 8.114 16.091 1.00 88.94 105 ARG A O 1
ATOM 845 N N . ILE A 1 106 ? -6.364 6.472 16.036 1.00 88.88 106 ILE A N 1
ATOM 846 C CA . ILE A 1 106 ? -5.469 5.424 15.535 1.00 88.88 106 ILE A CA 1
ATOM 847 C C . ILE A 1 106 ? -5.711 5.207 14.040 1.00 88.88 106 ILE A C 1
ATOM 849 O O . ILE A 1 106 ? -6.846 5.040 13.597 1.00 88.88 106 ILE A O 1
ATOM 853 N N . ALA A 1 107 ? -4.626 5.161 13.272 1.00 88.81 107 ALA A N 1
ATOM 854 C CA . ALA A 1 107 ? -4.605 4.698 11.891 1.00 88.81 107 ALA A CA 1
ATOM 855 C C . ALA A 1 107 ? -3.501 3.645 11.736 1.00 88.81 107 ALA A C 1
ATOM 857 O O . ALA A 1 107 ? -2.451 3.748 12.369 1.00 88.81 107 ALA A O 1
ATOM 858 N N . VAL A 1 108 ? -3.728 2.645 10.885 1.00 88.06 108 VAL A N 1
ATOM 859 C CA . VAL A 1 108 ? -2.709 1.654 10.514 1.00 88.06 108 VAL A CA 1
ATOM 860 C C . VAL A 1 108 ? -2.460 1.779 9.019 1.00 88.06 108 VAL A C 1
ATOM 862 O O . VAL A 1 108 ? -3.400 1.906 8.234 1.00 88.06 108 VAL A O 1
ATOM 865 N N . THR A 1 109 ? -1.189 1.761 8.641 1.00 86.12 109 THR A N 1
ATOM 866 C CA . THR A 1 109 ? -0.720 1.858 7.259 1.00 86.12 109 THR A CA 1
ATOM 867 C C . THR A 1 109 ? 0.273 0.735 6.981 1.00 86.12 109 THR A C 1
ATOM 869 O O . THR A 1 109 ? 0.905 0.215 7.901 1.00 86.12 109 THR A O 1
ATOM 872 N N . GLY A 1 110 ? 0.412 0.354 5.715 1.00 83.25 110 GLY A N 1
ATOM 873 C CA . GLY A 1 110 ? 1.318 -0.704 5.298 1.00 83.25 110 GLY A CA 1
ATOM 874 C C . GLY A 1 110 ? 1.666 -0.588 3.820 1.00 83.25 110 GLY A C 1
ATOM 875 O O . GLY A 1 110 ? 0.811 -0.299 2.987 1.00 83.25 110 GLY A O 1
ATOM 876 N N . PHE A 1 111 ? 2.933 -0.838 3.504 1.00 83.81 111 PHE A N 1
ATOM 877 C CA . PHE A 1 111 ? 3.467 -0.812 2.146 1.00 83.81 111 PHE A CA 1
ATOM 878 C C . PHE A 1 111 ? 3.515 -2.229 1.545 1.00 83.81 111 PHE A C 1
ATOM 880 O O . PHE A 1 111 ? 3.869 -3.182 2.243 1.00 83.81 111 PHE A O 1
ATOM 887 N N . SER A 1 112 ? 3.208 -2.378 0.248 1.00 86.00 112 SER A N 1
ATOM 888 C CA . SER A 1 112 ? 3.259 -3.661 -0.481 1.00 86.00 112 SER A CA 1
ATOM 889 C C . SER A 1 112 ? 2.441 -4.759 0.227 1.00 86.00 112 SER A C 1
ATOM 891 O O . SER A 1 112 ? 1.282 -4.525 0.573 1.00 86.00 112 SER A O 1
ATOM 893 N N . ALA A 1 113 ? 3.020 -5.930 0.510 1.00 78.69 113 ALA A N 1
ATOM 894 C CA . ALA A 1 113 ? 2.387 -6.984 1.311 1.00 78.69 113 ALA A CA 1
ATOM 895 C C . ALA A 1 113 ? 1.925 -6.500 2.702 1.00 78.69 113 ALA A C 1
ATOM 897 O O . ALA A 1 113 ? 0.929 -6.994 3.222 1.00 78.69 113 ALA A O 1
ATOM 898 N N . GLY A 1 114 ? 2.584 -5.491 3.282 1.00 80.88 114 GLY A N 1
ATOM 899 C CA . GLY A 1 114 ? 2.120 -4.825 4.499 1.00 80.88 114 GLY A CA 1
ATOM 900 C C . GLY A 1 114 ? 0.754 -4.164 4.318 1.00 80.88 114 GLY A C 1
ATOM 901 O O . GLY A 1 114 ? -0.056 -4.219 5.228 1.00 80.88 114 GLY A O 1
ATOM 902 N N . GLY A 1 115 ? 0.451 -3.620 3.136 1.00 78.56 115 GLY A N 1
ATOM 903 C CA . GLY A 1 115 ? -0.883 -3.120 2.801 1.00 78.56 115 GLY A CA 1
ATOM 904 C C . GLY A 1 115 ? -1.938 -4.229 2.831 1.00 78.56 115 GLY A C 1
ATOM 905 O O . GLY A 1 115 ? -2.983 -4.058 3.453 1.00 78.56 115 GLY A O 1
ATOM 906 N N . ASN A 1 116 ? -1.641 -5.393 2.244 1.00 80.38 116 ASN A N 1
ATOM 907 C CA . ASN A 1 116 ? -2.527 -6.561 2.310 1.00 80.38 116 ASN A CA 1
ATOM 908 C C . ASN A 1 116 ? -2.800 -6.976 3.767 1.00 80.38 116 ASN A C 1
ATOM 910 O O . ASN A 1 116 ? -3.963 -7.103 4.162 1.00 80.38 116 ASN A O 1
ATOM 914 N N . LEU A 1 117 ? -1.744 -7.059 4.589 1.00 79.38 117 LEU A N 1
ATOM 915 C CA . LEU A 1 117 ? -1.876 -7.303 6.027 1.00 79.38 117 LEU A CA 1
ATOM 916 C C . LEU A 1 117 ? -2.753 -6.244 6.712 1.00 79.38 117 LEU A C 1
ATOM 918 O O . LEU A 1 117 ? -3.453 -6.567 7.666 1.00 79.38 117 LEU A O 1
ATOM 922 N N . THR A 1 118 ? -2.787 -5.009 6.212 1.00 78.62 118 THR A N 1
ATOM 923 C CA . THR A 1 118 ? -3.644 -3.957 6.756 1.00 78.62 118 THR A CA 1
ATOM 924 C C . THR A 1 118 ? -5.150 -4.224 6.518 1.00 78.62 118 THR A C 1
ATOM 926 O O . THR A 1 118 ? -5.888 -4.079 7.487 1.00 78.62 118 THR A O 1
ATOM 929 N N . LEU A 1 119 ? -5.648 -4.682 5.341 1.00 73.06 119 LEU A N 1
ATOM 930 C CA . LEU A 1 119 ? -7.082 -5.115 5.215 1.00 73.06 119 LEU A CA 1
ATOM 931 C C . LEU A 1 119 ? -7.309 -6.498 5.838 1.00 73.06 119 LEU A C 1
ATOM 933 O O . LEU A 1 119 ? -8.409 -6.760 6.313 1.00 73.06 119 LEU A O 1
ATOM 937 N N . GLY A 1 120 ? -6.336 -7.409 5.838 1.00 68.94 120 GLY A N 1
ATOM 938 C CA . GLY A 1 120 ? -6.519 -8.681 6.543 1.00 68.94 120 GLY A CA 1
ATOM 939 C C . GLY A 1 120 ? -6.705 -8.454 8.052 1.00 68.94 120 GLY A C 1
ATOM 940 O O . GLY A 1 120 ? -7.574 -9.067 8.667 1.00 68.94 120 GLY A O 1
ATOM 941 N N . LEU A 1 121 ? -5.974 -7.492 8.632 1.00 72.06 121 LEU A N 1
ATOM 942 C CA . LEU A 1 121 ? -6.065 -7.109 10.040 1.00 72.06 121 LEU A CA 1
ATOM 943 C C . LEU A 1 121 ? -7.485 -6.683 10.440 1.00 72.06 121 LEU A C 1
ATOM 945 O O . LEU A 1 121 ? -7.939 -7.089 11.505 1.00 72.06 121 LEU A O 1
ATOM 949 N N . SER A 1 122 ? -8.210 -5.923 9.606 1.00 67.25 122 SER A N 1
ATOM 950 C CA . SER A 1 122 ? -9.574 -5.476 9.947 1.00 67.25 122 SER A CA 1
ATOM 951 C C . SER A 1 122 ? -10.602 -6.597 10.062 1.00 67.25 122 SER A C 1
ATOM 953 O O . SER A 1 122 ? -11.659 -6.395 10.654 1.00 67.25 122 SER A O 1
ATOM 955 N N . GLN A 1 123 ? -10.297 -7.771 9.516 1.00 73.75 123 GLN A N 1
ATOM 956 C CA . GLN A 1 123 ? -11.236 -8.878 9.398 1.00 73.75 123 GLN A CA 1
ATOM 957 C C . GLN A 1 123 ? -11.021 -9.977 10.442 1.00 73.75 123 GLN A C 1
ATOM 959 O O . GLN A 1 123 ? -11.918 -10.794 10.641 1.00 73.75 123 GLN A O 1
ATOM 964 N N . VAL A 1 124 ? -9.862 -10.007 11.114 1.00 69.62 124 VAL A N 1
ATOM 965 C CA . VAL A 1 124 ? -9.587 -10.940 12.219 1.00 69.62 124 VAL A CA 1
ATOM 966 C C . VAL A 1 124 ? -10.554 -10.645 13.366 1.00 69.62 124 VAL A C 1
ATOM 968 O O . VAL A 1 124 ? -10.634 -9.501 13.797 1.00 69.62 124 VAL A O 1
ATOM 971 N N . ASP A 1 125 ? -11.265 -11.643 13.898 1.00 69.25 125 ASP A N 1
ATOM 972 C CA . ASP A 1 125 ? -12.375 -11.423 14.845 1.00 69.25 125 ASP A CA 1
ATOM 973 C C . ASP A 1 125 ? -12.019 -10.570 16.076 1.00 69.25 125 ASP A C 1
ATOM 975 O O . ASP A 1 125 ? -12.841 -9.764 16.515 1.00 69.25 125 ASP A O 1
ATOM 979 N N . SER A 1 126 ? -10.798 -10.686 16.611 1.00 61.53 126 SER A N 1
ATOM 980 C CA . SER A 1 126 ? -10.322 -9.874 17.745 1.00 61.53 126 SER A CA 1
ATOM 981 C C . SER A 1 126 ? -10.137 -8.387 17.417 1.00 61.53 126 SER A C 1
ATOM 983 O O . SER A 1 126 ? -10.081 -7.568 18.328 1.00 61.53 126 SER A O 1
ATOM 985 N N . VAL A 1 127 ? -10.050 -8.032 16.134 1.00 51.69 127 VAL A N 1
ATOM 986 C CA . VAL A 1 127 ? -9.861 -6.660 15.635 1.00 51.69 127 VAL A CA 1
ATOM 987 C C . VAL A 1 127 ? -11.110 -6.151 14.912 1.00 51.69 127 VAL A C 1
ATOM 989 O O . VAL A 1 127 ? -11.439 -4.975 15.018 1.00 51.69 127 VAL A O 1
ATOM 992 N N . ARG A 1 128 ? -11.857 -7.037 14.247 1.00 55.28 128 ARG A N 1
ATOM 993 C CA . ARG A 1 128 ? -13.134 -6.746 13.583 1.00 55.28 128 ARG A CA 1
ATOM 994 C C . ARG A 1 128 ? -14.239 -6.378 14.571 1.00 55.28 128 ARG A C 1
ATOM 996 O O . ARG A 1 128 ? -15.019 -5.468 14.312 1.00 55.28 128 ARG A O 1
ATOM 1003 N N . ASN A 1 129 ? -14.325 -7.107 15.686 1.00 52.31 129 ASN A N 1
ATOM 1004 C CA . ASN A 1 129 ? -15.288 -6.823 16.756 1.00 52.31 129 ASN A CA 1
ATOM 1005 C C . ASN A 1 129 ? -14.780 -5.732 17.717 1.00 52.31 129 ASN A C 1
ATOM 1007 O O . ASN A 1 129 ? -15.516 -5.278 18.590 1.00 52.31 129 ASN A O 1
ATOM 1011 N N . HIS A 1 130 ? -13.529 -5.299 17.549 1.00 42.50 130 HIS A N 1
ATOM 1012 C CA . HIS A 1 130 ? -12.972 -4.130 18.210 1.00 42.50 130 HIS A CA 1
ATOM 1013 C C . HIS A 1 130 ? -13.294 -2.867 17.376 1.00 42.50 130 HIS A C 1
ATOM 1015 O O . HIS A 1 130 ? -13.321 -2.944 16.149 1.00 42.50 130 HIS A O 1
ATOM 1021 N N . PRO A 1 131 ? -13.538 -1.678 17.964 1.00 41.34 131 PRO A N 1
ATOM 1022 C CA . PRO A 1 131 ? -14.192 -0.575 17.235 1.00 41.34 131 PRO A CA 1
ATOM 1023 C C . PRO A 1 131 ? -13.391 0.118 16.103 1.00 41.34 131 PRO A C 1
ATOM 1025 O O . PRO A 1 131 ? -13.805 1.184 15.648 1.00 41.34 131 PRO A O 1
ATOM 1028 N N . ARG A 1 132 ? -12.206 -0.382 15.707 1.00 41.94 132 ARG A N 1
ATOM 1029 C CA . ARG A 1 132 ? -11.142 0.395 15.025 1.00 41.94 132 ARG A CA 1
ATOM 1030 C C . ARG A 1 132 ? -10.289 -0.465 14.055 1.00 41.94 132 ARG A C 1
ATOM 1032 O O . ARG A 1 132 ? -9.279 -1.019 14.466 1.00 41.94 132 ARG A O 1
ATOM 1039 N N . ALA A 1 133 ? -10.653 -0.564 12.770 1.00 31.42 133 ALA A N 1
ATOM 1040 C CA . ALA A 1 133 ? -10.097 -1.548 11.807 1.00 31.42 133 ALA A CA 1
ATOM 1041 C C . ALA A 1 133 ? -9.484 -0.900 10.498 1.00 31.42 133 ALA A C 1
ATOM 1043 O O . ALA A 1 133 ? -10.043 0.125 10.110 1.00 31.42 133 ALA A O 1
ATOM 1044 N N . PRO A 1 134 ? -8.408 -1.417 9.801 1.00 31.89 134 PRO A N 1
ATOM 1045 C CA . PRO A 1 134 ? -7.665 -0.767 8.643 1.00 31.89 134 PRO A CA 1
ATOM 1046 C C . PRO A 1 134 ? -7.496 -1.577 7.253 1.00 31.89 134 PRO A C 1
ATOM 1048 O O . PRO A 1 134 ? -8.193 -2.586 7.154 1.00 31.89 134 PRO A O 1
ATOM 1051 N N . PRO A 1 135 ? -6.745 -1.156 6.142 1.00 34.66 135 PRO A N 1
ATOM 1052 C CA . PRO A 1 135 ? -6.847 -1.710 4.717 1.00 34.66 135 PRO A CA 1
ATOM 1053 C C . PRO A 1 135 ? -5.688 -1.916 3.589 1.00 34.66 135 PRO A C 1
ATOM 1055 O O . PRO A 1 135 ? -4.909 -0.989 3.397 1.00 34.66 135 PRO A O 1
ATOM 1058 N N . SER A 1 136 ? -5.667 -3.000 2.710 1.00 34.78 136 SER A N 1
ATOM 1059 C CA . SER A 1 136 ? -5.362 -3.118 1.191 1.00 34.78 136 SER A CA 1
ATOM 1060 C C . SER A 1 136 ? -5.511 -4.560 0.458 1.00 34.78 136 SER A C 1
ATOM 1062 O O . SER A 1 136 ? -5.633 -5.552 1.165 1.00 34.78 136 SER A O 1
ATOM 1064 N N . ALA A 1 137 ? -5.565 -4.751 -0.914 1.00 32.16 137 ALA A N 1
ATOM 1065 C CA . ALA A 1 137 ? -5.712 -6.051 -1.721 1.00 32.16 137 ALA A CA 1
ATOM 1066 C C . ALA A 1 137 ? -5.393 -6.041 -3.292 1.00 32.16 137 ALA A C 1
ATOM 1068 O O . ALA A 1 137 ? -5.145 -4.960 -3.812 1.00 32.16 137 ALA A O 1
ATOM 1069 N N . ILE A 1 138 ? -5.440 -7.199 -4.044 1.00 32.41 138 ILE A N 1
ATOM 1070 C CA . ILE A 1 138 ? -4.571 -7.587 -5.242 1.00 32.41 138 ILE A CA 1
ATOM 1071 C C . ILE A 1 138 ? -5.217 -8.037 -6.637 1.00 32.41 138 ILE A C 1
ATOM 1073 O O . ILE A 1 138 ? -6.324 -8.571 -6.634 1.00 32.41 138 ILE A O 1
ATOM 1077 N N . ALA A 1 139 ? -4.515 -7.853 -7.806 1.00 30.42 139 ALA A N 1
ATOM 1078 C CA . ALA A 1 139 ? -4.802 -8.031 -9.290 1.00 30.42 139 ALA A CA 1
ATOM 1079 C C . ALA A 1 139 ? -3.798 -7.305 -10.313 1.00 30.42 139 ALA A C 1
ATOM 1081 O O . ALA A 1 139 ? -3.548 -6.101 -10.283 1.00 30.42 139 ALA A O 1
ATOM 1082 N N . LYS A 1 140 ? -3.290 -7.985 -11.366 1.00 43.31 140 LYS A N 1
ATOM 1083 C CA . LYS A 1 140 ? -1.968 -7.662 -12.004 1.00 43.31 140 LYS A CA 1
ATOM 1084 C C . LYS A 1 140 ? -1.964 -7.009 -13.431 1.00 43.31 140 LYS A C 1
ATOM 1086 O O . LYS A 1 140 ? -2.054 -7.757 -14.408 1.00 43.31 140 LYS A O 1
ATOM 1091 N N . ARG A 1 141 ? -1.748 -5.677 -13.595 1.00 57.59 141 ARG A N 1
ATOM 1092 C CA . ARG A 1 141 ? -1.405 -4.917 -14.863 1.00 57.59 141 ARG A CA 1
ATOM 1093 C C . ARG A 1 141 ? -0.786 -3.515 -14.544 1.00 57.59 141 ARG A C 1
ATOM 1095 O O . ARG A 1 141 ? -0.980 -3.044 -13.429 1.00 57.59 141 ARG A O 1
ATOM 1102 N N . ARG A 1 142 ? -0.084 -2.821 -15.479 1.00 69.06 142 ARG A N 1
ATOM 1103 C CA . ARG A 1 142 ? 0.480 -1.441 -15.282 1.00 69.06 142 ARG A CA 1
ATOM 1104 C C . ARG A 1 142 ? 0.730 -0.592 -16.546 1.00 69.06 142 ARG A C 1
ATOM 1106 O O . ARG A 1 142 ? 0.658 -1.123 -17.653 1.00 69.06 142 ARG A O 1
ATOM 1113 N N . GLN A 1 143 ? 1.086 0.693 -16.367 1.00 77.94 143 GLN A N 1
ATOM 1114 C CA . GLN A 1 143 ? 1.580 1.597 -17.427 1.00 77.94 143 GLN A CA 1
ATOM 1115 C C . GLN A 1 143 ? 3.049 1.335 -17.807 1.00 77.94 143 GLN A C 1
ATOM 1117 O O . GLN A 1 143 ? 3.823 0.749 -17.044 1.00 77.94 143 GLN A O 1
ATOM 1122 N N . TYR A 1 144 ? 3.456 1.823 -18.985 1.00 75.25 144 TYR A N 1
ATOM 1123 C CA . TYR A 1 144 ? 4.829 1.707 -19.491 1.00 75.25 144 TYR A CA 1
ATOM 1124 C C . TYR A 1 144 ? 5.285 2.985 -20.211 1.00 75.25 144 TYR A C 1
ATOM 1126 O O . TYR A 1 144 ? 4.797 3.288 -21.297 1.00 75.25 144 TYR A O 1
ATOM 1134 N N . LYS A 1 145 ? 6.286 3.690 -19.666 1.00 84.31 145 LYS A N 1
ATOM 1135 C CA . LYS A 1 145 ? 6.814 4.957 -20.220 1.00 84.31 145 LYS A CA 1
ATOM 1136 C C . LYS A 1 145 ? 8.140 4.755 -20.968 1.00 84.31 145 LYS A C 1
ATOM 1138 O O . LYS A 1 145 ? 9.150 5.409 -20.705 1.00 84.31 145 LYS A O 1
ATOM 1143 N N . VAL A 1 146 ? 8.151 3.775 -21.873 1.00 79.00 146 VAL A N 1
ATOM 1144 C CA . VAL A 1 146 ? 9.354 3.296 -22.580 1.00 79.00 146 VAL A CA 1
ATOM 1145 C C . VAL A 1 146 ? 9.893 4.353 -23.536 1.00 79.00 146 VAL A C 1
ATOM 1147 O O . VAL A 1 146 ? 9.147 4.877 -24.354 1.00 79.00 146 VAL A O 1
ATOM 1150 N N . GLY A 1 147 ? 11.197 4.633 -23.463 1.00 75.62 147 GLY A N 1
ATOM 1151 C CA . GLY A 1 147 ? 11.842 5.652 -24.301 1.00 75.62 147 GLY A CA 1
ATOM 1152 C C . GLY A 1 147 ? 11.529 7.098 -23.896 1.00 75.62 147 GLY A C 1
ATOM 1153 O O . GLY A 1 147 ? 11.898 8.017 -24.621 1.00 75.62 147 GLY A O 1
ATOM 1154 N N . SER A 1 148 ? 10.865 7.311 -22.755 1.00 84.19 148 SER A N 1
ATOM 1155 C CA . SER A 1 148 ? 10.638 8.646 -22.195 1.00 84.19 148 SER A CA 1
ATOM 1156 C C . SER A 1 148 ? 11.888 9.220 -21.515 1.00 84.19 148 SER A C 1
ATOM 1158 O O . SER A 1 148 ? 12.830 8.498 -21.178 1.00 84.19 148 SER A O 1
ATOM 1160 N N . SER A 1 149 ? 11.855 10.525 -21.239 1.00 81.62 149 SER A N 1
ATOM 1161 C CA . SER A 1 149 ? 12.885 11.264 -20.493 1.00 81.62 149 SER A CA 1
ATOM 1162 C C . SER A 1 149 ? 13.102 10.787 -19.050 1.00 81.62 149 SER A C 1
ATOM 1164 O O . SER A 1 149 ? 14.101 11.165 -18.446 1.00 81.62 149 SER A O 1
ATOM 1166 N N . LEU A 1 150 ? 12.214 9.949 -18.498 1.00 85.25 150 LEU A N 1
ATOM 1167 C CA . LEU A 1 150 ? 12.356 9.387 -17.149 1.00 85.25 150 LEU A CA 1
ATOM 1168 C C . LEU A 1 150 ? 13.556 8.439 -17.023 1.00 85.25 150 LEU A C 1
ATOM 1170 O O . LEU A 1 150 ? 14.115 8.308 -15.937 1.00 85.25 150 LEU A O 1
ATOM 1174 N N . GLY A 1 151 ? 13.932 7.766 -18.118 1.00 84.31 151 GLY A N 1
ATOM 1175 C CA . GLY A 1 151 ? 15.052 6.826 -18.152 1.00 84.31 151 GLY A CA 1
ATOM 1176 C C . GLY A 1 151 ? 14.981 5.706 -17.101 1.00 84.31 151 GLY A C 1
ATOM 1177 O O . GLY A 1 151 ? 13.913 5.348 -16.595 1.00 84.31 151 GLY A O 1
ATOM 1178 N N . GLY A 1 152 ? 16.150 5.133 -16.799 1.00 86.50 152 GLY A N 1
ATOM 1179 C CA . GLY A 1 152 ? 16.354 4.201 -15.686 1.00 86.50 152 GLY A CA 1
ATOM 1180 C C . GLY A 1 152 ? 15.344 3.052 -15.627 1.00 86.50 152 GLY A C 1
ATOM 1181 O O . GLY A 1 152 ? 14.954 2.479 -16.645 1.00 86.50 152 GLY A O 1
ATOM 1182 N N . ILE A 1 153 ? 14.918 2.711 -14.410 1.00 86.81 153 ILE A N 1
ATOM 1183 C CA . ILE A 1 153 ? 13.906 1.676 -14.156 1.00 86.81 153 ILE A CA 1
ATOM 1184 C C . ILE A 1 153 ? 12.478 2.124 -14.516 1.00 86.81 153 ILE A C 1
ATOM 1186 O O . ILE A 1 153 ? 11.645 1.304 -14.906 1.00 86.81 153 ILE A O 1
ATOM 1190 N N . ARG A 1 154 ? 12.210 3.436 -14.463 1.00 88.62 154 ARG A N 1
ATOM 1191 C CA . ARG A 1 154 ? 10.903 4.055 -14.750 1.00 88.62 154 ARG A CA 1
ATOM 1192 C C . ARG A 1 154 ? 10.509 3.938 -16.232 1.00 88.62 154 ARG A C 1
ATOM 1194 O O . ARG A 1 154 ? 9.332 3.813 -16.556 1.00 88.62 154 ARG A O 1
ATOM 1201 N N . ALA A 1 155 ? 11.484 3.873 -17.137 1.00 87.06 155 ALA A N 1
ATOM 1202 C CA . ALA A 1 155 ? 11.260 3.639 -18.565 1.00 87.06 155 ALA A CA 1
ATOM 1203 C C . ALA A 1 155 ? 11.293 2.148 -18.984 1.00 87.06 155 ALA A C 1
ATOM 1205 O O . ALA A 1 155 ? 11.257 1.848 -20.181 1.00 87.06 155 ALA A O 1
ATOM 1206 N N . GLN A 1 156 ? 11.371 1.183 -18.055 1.00 84.94 156 GLN A N 1
ATOM 1207 C CA . GLN A 1 156 ? 11.486 -0.237 -18.423 1.00 84.94 156 GLN A CA 1
ATOM 1208 C C . GLN A 1 156 ? 10.150 -0.894 -18.807 1.00 84.94 156 GLN A C 1
ATOM 1210 O O . GLN A 1 156 ? 9.093 -0.657 -18.220 1.00 84.94 156 GLN A O 1
ATOM 1215 N N . ARG A 1 157 ? 10.219 -1.821 -19.775 1.00 81.25 157 ARG A N 1
ATOM 1216 C CA . ARG A 1 157 ? 9.097 -2.699 -20.170 1.00 81.25 157 ARG A CA 1
ATOM 1217 C C . ARG A 1 157 ? 8.750 -3.763 -19.130 1.00 81.25 157 ARG A C 1
ATOM 1219 O O . ARG A 1 157 ? 7.649 -4.297 -19.169 1.00 81.25 157 ARG A O 1
ATOM 1226 N N . LYS A 1 158 ? 9.682 -4.108 -18.242 1.00 80.94 158 LYS A N 1
ATOM 1227 C CA . LYS A 1 158 ? 9.483 -5.125 -17.209 1.00 80.94 158 LYS A CA 1
ATOM 1228 C C . LYS A 1 158 ? 9.359 -4.455 -15.846 1.00 80.94 158 LYS A C 1
ATOM 1230 O O . LYS A 1 158 ? 9.998 -3.440 -15.584 1.00 80.94 158 LYS A O 1
ATOM 1235 N N . ASP A 1 159 ? 8.518 -5.031 -15.002 1.00 85.00 159 ASP A N 1
ATOM 1236 C CA . ASP A 1 159 ? 8.461 -4.694 -13.588 1.00 85.00 159 ASP A CA 1
ATOM 1237 C C . ASP A 1 159 ? 9.518 -5.486 -12.807 1.00 85.00 159 ASP A C 1
ATOM 1239 O O . ASP A 1 159 ? 9.779 -6.659 -13.100 1.00 85.00 159 ASP A O 1
ATOM 1243 N N . TRP A 1 160 ? 10.165 -4.820 -11.853 1.00 83.06 160 TRP A N 1
ATOM 1244 C CA . TRP A 1 160 ? 11.314 -5.358 -11.133 1.00 83.06 160 TRP A CA 1
ATOM 1245 C C . TRP A 1 160 ? 10.923 -6.332 -10.013 1.00 83.06 160 TRP A C 1
ATOM 1247 O O . TRP A 1 160 ? 11.698 -7.240 -9.711 1.00 83.06 160 TRP A O 1
ATOM 1257 N N . ILE A 1 161 ? 9.700 -6.225 -9.481 1.00 82.81 161 ILE A N 1
ATOM 1258 C CA . ILE A 1 161 ? 9.128 -7.152 -8.494 1.00 82.81 161 ILE A CA 1
ATOM 1259 C C . ILE A 1 161 ? 8.332 -8.277 -9.157 1.00 82.81 161 ILE A C 1
ATOM 1261 O O . ILE A 1 161 ? 8.286 -9.381 -8.614 1.00 82.81 161 ILE A O 1
ATOM 1265 N N . LEU A 1 162 ? 7.766 -8.073 -10.351 1.00 80.50 162 LEU A N 1
ATOM 1266 C CA . LEU A 1 162 ? 6.959 -9.095 -11.047 1.00 80.50 162 LEU A CA 1
ATOM 1267 C C . LEU A 1 162 ? 7.660 -10.463 -11.195 1.00 80.50 162 LEU A C 1
ATOM 1269 O O . LEU A 1 162 ? 6.995 -11.496 -11.195 1.00 80.50 162 LEU A O 1
ATOM 1273 N N . GLY A 1 163 ? 8.995 -10.494 -11.299 1.00 78.69 163 GLY A N 1
ATOM 1274 C CA . GLY A 1 163 ? 9.766 -11.746 -11.318 1.00 78.69 163 GLY A CA 1
ATOM 1275 C C . GLY A 1 163 ? 9.846 -12.477 -9.968 1.00 78.69 163 GLY A C 1
ATOM 1276 O O . GLY A 1 163 ? 10.026 -13.692 -9.951 1.00 78.69 163 GLY A O 1
ATOM 1277 N N . LEU A 1 164 ? 9.699 -11.751 -8.858 1.00 83.88 164 LEU A N 1
ATOM 1278 C CA . LEU A 1 164 ? 9.716 -12.267 -7.486 1.00 83.88 164 LEU A CA 1
ATOM 1279 C C . LEU A 1 164 ? 8.314 -12.613 -6.967 1.00 83.88 164 LEU A C 1
ATOM 1281 O O . LEU A 1 164 ? 8.196 -13.457 -6.084 1.00 83.88 164 LEU A O 1
ATOM 1285 N N . ALA A 1 165 ? 7.253 -12.021 -7.525 1.00 78.31 165 ALA A N 1
ATOM 1286 C CA . ALA A 1 165 ? 5.879 -12.243 -7.066 1.00 78.31 165 ALA A CA 1
ATOM 1287 C C . ALA A 1 165 ? 5.485 -13.737 -6.940 1.00 78.31 165 ALA A C 1
ATOM 1289 O O . ALA A 1 165 ? 4.993 -14.105 -5.878 1.00 78.31 165 ALA A O 1
ATOM 1290 N N . PRO A 1 166 ? 5.783 -14.644 -7.899 1.00 77.38 166 PRO A N 1
ATOM 1291 C CA . PRO A 1 166 ? 5.484 -16.076 -7.741 1.00 77.38 166 PRO A CA 1
ATOM 1292 C C . PRO A 1 166 ? 6.264 -16.765 -6.607 1.00 77.38 166 PRO A C 1
ATOM 1294 O O . PRO A 1 166 ? 5.829 -17.793 -6.091 1.00 77.38 166 PRO A O 1
ATOM 1297 N N . ILE A 1 167 ? 7.423 -16.213 -6.235 1.00 83.25 167 ILE A N 1
ATOM 1298 C CA . ILE A 1 167 ? 8.283 -16.712 -5.156 1.00 83.25 167 ILE A CA 1
ATOM 1299 C C . ILE A 1 167 ? 7.697 -16.294 -3.802 1.00 83.25 167 ILE A C 1
ATOM 1301 O O . ILE A 1 167 ? 7.611 -17.121 -2.895 1.00 83.25 167 ILE A O 1
ATOM 1305 N N . PHE A 1 168 ? 7.231 -15.044 -3.688 1.00 82.25 168 PHE A N 1
ATOM 1306 C CA . PHE A 1 168 ? 6.499 -14.558 -2.516 1.00 82.25 168 PHE A CA 1
ATOM 1307 C C . PHE A 1 168 ? 5.157 -15.284 -2.344 1.00 82.25 168 PHE A C 1
ATOM 1309 O O . PHE A 1 168 ? 4.891 -15.789 -1.253 1.00 82.25 168 PHE A O 1
ATOM 1316 N N . ASP A 1 169 ? 4.374 -15.426 -3.424 1.00 80.19 169 ASP A N 1
ATOM 1317 C CA . ASP A 1 169 ? 3.122 -16.197 -3.449 1.00 80.19 169 ASP A CA 1
ATOM 1318 C C . ASP A 1 169 ? 3.372 -17.629 -2.924 1.00 80.19 169 ASP A C 1
ATOM 1320 O O . ASP A 1 169 ? 2.664 -18.100 -2.038 1.00 80.19 169 ASP A O 1
ATOM 1324 N N . TRP A 1 170 ? 4.428 -18.308 -3.392 1.00 83.50 170 TRP A N 1
ATOM 1325 C CA . TRP A 1 170 ? 4.785 -19.660 -2.937 1.00 83.50 170 TRP A CA 1
ATOM 1326 C C . TRP A 1 170 ? 5.291 -19.738 -1.487 1.00 83.50 170 TRP A C 1
ATOM 1328 O O . TRP A 1 170 ? 5.000 -20.707 -0.786 1.00 83.50 170 TRP A O 1
ATOM 1338 N N . ALA A 1 171 ? 6.072 -18.756 -1.034 1.00 83.81 171 ALA A N 1
ATOM 1339 C CA . ALA A 1 171 ? 6.609 -18.740 0.326 1.00 83.81 171 ALA A CA 1
ATOM 1340 C C . ALA A 1 171 ? 5.524 -18.444 1.376 1.00 83.81 171 ALA A C 1
ATOM 1342 O O . ALA A 1 171 ? 5.624 -18.896 2.520 1.00 83.81 171 ALA A O 1
ATOM 1343 N N . TYR A 1 172 ? 4.497 -17.682 0.987 1.00 82.12 172 TYR A N 1
ATOM 1344 C CA . TYR A 1 172 ? 3.417 -17.260 1.869 1.00 82.12 172 TYR A CA 1
ATOM 1345 C C . TYR A 1 172 ? 2.201 -18.193 1.821 1.00 82.12 172 TYR A C 1
ATOM 1347 O O . TYR A 1 172 ? 1.639 -18.509 2.869 1.00 82.12 172 TYR A O 1
ATOM 1355 N N . ILE A 1 173 ? 1.787 -18.665 0.645 1.00 81.56 173 ILE A N 1
ATOM 1356 C CA . ILE A 1 173 ? 0.519 -19.384 0.468 1.00 81.56 173 ILE A CA 1
ATOM 1357 C C . ILE A 1 173 ? 0.746 -20.900 0.538 1.00 81.56 173 ILE A C 1
ATOM 1359 O O . ILE A 1 173 ? 1.567 -21.467 -0.184 1.00 81.56 173 ILE A O 1
ATOM 1363 N N . LYS A 1 174 ? -0.006 -21.590 1.403 1.00 86.12 174 LYS A N 1
ATOM 1364 C CA . LYS A 1 174 ? 0.049 -23.057 1.505 1.00 86.12 174 LYS A CA 1
ATOM 1365 C C . LYS A 1 174 ? -0.707 -23.690 0.340 1.00 86.12 174 LYS A C 1
ATOM 1367 O O . LYS A 1 174 ? -1.761 -23.207 -0.056 1.00 86.12 174 LYS A O 1
ATOM 1372 N N . VAL A 1 175 ? -0.220 -24.831 -0.146 1.00 84.44 175 VAL A N 1
ATOM 1373 C CA . VAL A 1 175 ? -0.987 -25.684 -1.068 1.00 84.44 175 VAL A CA 1
ATOM 1374 C C . VAL A 1 175 ? -2.329 -26.043 -0.422 1.00 84.44 175 VAL A C 1
ATOM 1376 O O . VAL A 1 175 ? -2.362 -26.429 0.747 1.00 84.44 175 VAL A O 1
ATOM 1379 N N . GLY A 1 176 ? -3.419 -25.905 -1.175 1.00 79.62 176 GLY A N 1
ATOM 1380 C CA . GLY A 1 176 ? -4.785 -26.109 -0.688 1.00 79.62 176 GLY A CA 1
ATOM 1381 C C . GLY A 1 176 ? -5.443 -24.888 -0.032 1.00 79.62 176 GLY A C 1
ATOM 1382 O O . GLY A 1 176 ? -6.625 -24.965 0.286 1.00 79.62 176 GLY A O 1
ATOM 1383 N N . THR A 1 177 ? -4.740 -23.763 0.155 1.00 79.06 177 THR A N 1
ATOM 1384 C CA . THR A 1 177 ? -5.375 -22.506 0.589 1.00 79.06 177 THR A CA 1
ATOM 1385 C C . THR A 1 177 ? -6.309 -21.973 -0.502 1.00 79.06 177 THR A C 1
ATOM 1387 O O . THR A 1 177 ? -5.919 -21.911 -1.672 1.00 79.06 177 THR A O 1
ATOM 1390 N N . ASP A 1 178 ? -7.522 -21.573 -0.107 1.00 78.75 178 ASP A N 1
ATOM 1391 C CA . ASP A 1 178 ? -8.446 -20.808 -0.947 1.00 78.75 178 ASP A CA 1
ATOM 1392 C C . ASP A 1 178 ? -7.865 -19.411 -1.191 1.00 78.75 178 ASP A C 1
ATOM 1394 O O . ASP A 1 178 ? -7.609 -18.648 -0.260 1.00 78.75 178 ASP A O 1
ATOM 1398 N N . LEU A 1 179 ? -7.640 -19.073 -2.457 1.00 77.75 179 LEU A N 1
ATOM 1399 C CA . LEU A 1 179 ? -7.087 -17.784 -2.866 1.00 77.75 179 LEU A CA 1
ATOM 1400 C C . LEU A 1 179 ? -8.110 -16.645 -2.742 1.00 77.75 179 LEU A C 1
ATOM 1402 O O . LEU A 1 179 ? -7.729 -15.475 -2.828 1.00 77.75 179 LEU A O 1
ATOM 1406 N N . ARG A 1 180 ? -9.388 -16.980 -2.527 1.00 75.62 180 ARG A N 1
ATOM 1407 C CA . ARG A 1 180 ? -10.492 -16.056 -2.241 1.00 75.62 180 ARG A CA 1
ATOM 1408 C C . ARG A 1 180 ? -10.767 -15.878 -0.746 1.00 75.62 180 ARG A C 1
ATOM 1410 O O . ARG A 1 180 ? -11.643 -15.082 -0.412 1.00 75.62 180 ARG A O 1
ATOM 1417 N N . ASP A 1 181 ? -10.020 -16.555 0.137 1.00 81.00 181 ASP A N 1
ATOM 1418 C CA . ASP A 1 181 ? -10.026 -16.268 1.577 1.00 81.00 181 ASP A CA 1
ATOM 1419 C C . ASP A 1 181 ? -9.793 -14.759 1.769 1.00 81.00 181 ASP A C 1
ATOM 1421 O O . ASP A 1 181 ? -8.766 -14.237 1.319 1.00 81.00 181 ASP A O 1
ATOM 1425 N N . PRO A 1 182 ? -10.729 -14.020 2.383 1.00 82.50 182 PRO A N 1
ATOM 1426 C CA . PRO A 1 182 ? -10.655 -12.572 2.400 1.00 82.50 182 PRO A CA 1
ATOM 1427 C C . PRO A 1 182 ? -9.586 -12.052 3.382 1.00 82.50 182 PRO A C 1
ATOM 1429 O O . PRO A 1 182 ? -9.209 -10.888 3.278 1.00 82.50 182 PRO A O 1
ATOM 1432 N N . LEU A 1 183 ? -9.007 -12.893 4.254 1.00 82.38 183 LEU A N 1
ATOM 1433 C CA . LEU A 1 183 ? -7.787 -12.564 5.011 1.00 82.38 183 LEU A CA 1
ATOM 1434 C C . LEU A 1 183 ? -6.512 -12.639 4.153 1.00 82.38 183 LEU A C 1
ATOM 1436 O O . LEU A 1 183 ? -5.516 -12.011 4.506 1.00 82.38 183 LEU A O 1
ATOM 1440 N N . LEU A 1 184 ? -6.526 -13.407 3.056 1.00 79.88 184 LEU A N 1
ATOM 1441 C CA . LEU A 1 184 ? -5.422 -13.517 2.091 1.00 79.88 184 LEU A CA 1
ATOM 1442 C C . LEU A 1 184 ? -5.595 -12.540 0.920 1.00 79.88 184 LEU A C 1
ATOM 1444 O O . LEU A 1 184 ? -4.642 -11.888 0.495 1.00 79.88 184 LEU A O 1
ATOM 1448 N N . SER A 1 185 ? -6.824 -12.416 0.419 1.00 80.19 185 SER A N 1
ATOM 1449 C CA . SER A 1 185 ? -7.202 -11.566 -0.710 1.00 80.19 185 SER A CA 1
ATOM 1450 C C . SER A 1 185 ? -8.383 -10.667 -0.326 1.00 80.19 185 SER A C 1
ATOM 1452 O O . SER A 1 185 ? -9.515 -10.908 -0.758 1.00 80.19 185 SER A O 1
ATOM 1454 N N . PRO A 1 186 ? -8.155 -9.580 0.436 1.00 82.00 186 PRO A N 1
ATOM 1455 C CA . PRO A 1 186 ? -9.234 -8.750 0.975 1.00 82.00 186 PRO A CA 1
ATOM 1456 C C . PRO A 1 186 ? -10.107 -8.005 -0.046 1.00 82.00 186 PRO A C 1
ATOM 1458 O O . PRO A 1 186 ? -11.088 -7.367 0.322 1.00 82.00 186 PRO A O 1
ATOM 1461 N N . TYR A 1 187 ? -9.822 -8.138 -1.344 1.00 80.75 187 TYR A N 1
ATOM 1462 C CA . TYR A 1 187 ? -10.751 -7.790 -2.417 1.00 80.75 187 TYR A CA 1
ATOM 1463 C C . TYR A 1 187 ? -12.079 -8.549 -2.278 1.00 80.75 187 TYR A C 1
ATOM 1465 O O . TYR A 1 187 ? -13.131 -7.992 -2.586 1.00 80.75 187 TYR A O 1
ATOM 1473 N N . PHE A 1 188 ? -12.064 -9.796 -1.795 1.00 79.62 188 PHE A N 1
ATOM 1474 C CA . PHE A 1 188 ? -13.273 -10.606 -1.602 1.00 79.62 188 PHE A CA 1
ATOM 1475 C C . PHE A 1 188 ? -14.023 -10.296 -0.299 1.00 79.62 188 PHE A C 1
ATOM 1477 O O . PHE A 1 188 ? -15.148 -10.763 -0.125 1.00 79.62 188 PHE A O 1
ATOM 1484 N N . ALA A 1 189 ? -13.458 -9.472 0.585 1.00 82.81 189 ALA A N 1
ATOM 1485 C CA . ALA A 1 189 ? -14.103 -9.106 1.835 1.00 82.81 189 ALA A CA 1
ATOM 1486 C C . ALA A 1 189 ? -15.381 -8.261 1.604 1.00 82.81 189 ALA A C 1
ATOM 1488 O O . ALA A 1 189 ? -15.399 -7.384 0.727 1.00 82.81 189 ALA A O 1
ATOM 1489 N N . PRO A 1 190 ? -16.459 -8.476 2.385 1.00 86.19 190 PRO A N 1
ATOM 1490 C CA . PRO A 1 190 ? -17.616 -7.581 2.415 1.00 86.19 190 PRO A CA 1
ATOM 1491 C C . PRO A 1 190 ? -17.218 -6.187 2.904 1.00 86.19 190 PRO A C 1
ATOM 1493 O O . PRO A 1 190 ? -16.449 -6.080 3.854 1.00 86.19 190 PRO A O 1
ATOM 1496 N N . ARG A 1 191 ? -17.778 -5.115 2.324 1.00 85.44 191 ARG A N 1
ATOM 1497 C CA . ARG A 1 191 ? -17.399 -3.724 2.651 1.00 85.44 191 ARG A CA 1
ATOM 1498 C C . ARG A 1 191 ? -17.498 -3.393 4.147 1.00 85.44 191 ARG A C 1
ATOM 1500 O O . ARG A 1 191 ? -16.692 -2.601 4.626 1.00 85.44 191 ARG A O 1
ATOM 1507 N N . ASP A 1 192 ? -18.439 -4.004 4.864 1.00 86.12 192 ASP A N 1
ATOM 1508 C CA . ASP A 1 192 ? -18.674 -3.803 6.303 1.00 86.12 192 ASP A CA 1
ATOM 1509 C C . ASP A 1 192 ? -17.708 -4.570 7.219 1.00 86.12 192 ASP A C 1
ATOM 1511 O O . ASP A 1 192 ? -17.707 -4.362 8.427 1.00 86.12 192 ASP A O 1
ATOM 1515 N N . HIS A 1 193 ? -16.867 -5.451 6.670 1.00 83.75 193 HIS A N 1
ATOM 1516 C CA . HIS A 1 193 ? -15.759 -6.072 7.409 1.00 83.75 193 HIS A CA 1
ATOM 1517 C C . HIS A 1 193 ? -14.475 -5.225 7.320 1.00 83.75 193 HIS A C 1
ATOM 1519 O O . HIS A 1 193 ? -13.422 -5.646 7.787 1.00 83.75 193 HIS A O 1
ATOM 1525 N N . LEU A 1 194 ? -14.553 -4.063 6.664 1.00 84.50 194 LEU A N 1
ATOM 1526 C CA . LEU A 1 194 ? -13.426 -3.222 6.281 1.00 84.50 194 LEU A CA 1
ATOM 1527 C C . LEU A 1 194 ? -13.606 -1.801 6.840 1.00 84.50 194 LEU A C 1
ATOM 1529 O O . LEU A 1 194 ? -14.717 -1.412 7.206 1.00 84.50 194 LEU A O 1
ATOM 1533 N N . PRO A 1 195 ? -12.544 -0.982 6.877 1.00 85.31 195 PRO A N 1
ATOM 1534 C CA . PRO A 1 195 ? -12.521 0.277 7.618 1.00 85.31 195 PRO A CA 1
ATOM 1535 C C . PRO A 1 195 ? -13.595 1.250 7.176 1.00 85.31 195 PRO A C 1
ATOM 1537 O O . PRO A 1 195 ? -13.903 1.347 5.985 1.00 85.31 195 PRO A O 1
ATOM 1540 N N . ARG A 1 196 ? -14.078 2.084 8.097 1.00 88.50 196 ARG A N 1
ATOM 1541 C CA . ARG A 1 196 ? -14.919 3.226 7.724 1.00 88.50 196 ARG A CA 1
ATOM 1542 C C . ARG A 1 196 ? -14.209 4.123 6.701 1.00 88.50 196 ARG A C 1
ATOM 1544 O O . ARG A 1 196 ? -14.814 4.478 5.694 1.00 88.50 196 ARG A O 1
ATOM 1551 N N . HIS A 1 197 ? -12.920 4.392 6.900 1.00 93.12 197 HIS A N 1
ATOM 1552 C CA . HIS A 1 197 ? -12.112 5.244 6.029 1.00 93.12 197 HIS A CA 1
ATOM 1553 C C . HIS A 1 197 ? -10.923 4.465 5.453 1.00 93.12 197 HIS A C 1
ATOM 1555 O O . HIS A 1 197 ? -10.144 3.876 6.200 1.00 93.12 197 HIS A O 1
ATOM 1561 N N . VAL A 1 198 ? -10.782 4.457 4.125 1.00 92.44 198 VAL A N 1
ATOM 1562 C CA . VAL A 1 198 ? -9.692 3.778 3.403 1.00 92.44 198 VAL A CA 1
ATOM 1563 C C . VAL A 1 198 ? -8.986 4.770 2.481 1.00 92.44 198 VAL A C 1
ATOM 1565 O O . VAL A 1 198 ? -9.644 5.397 1.657 1.00 92.44 198 VAL A O 1
ATOM 1568 N N . PHE A 1 199 ? -7.661 4.890 2.579 1.00 95.62 199 PHE A N 1
ATOM 1569 C CA . PHE A 1 199 ? -6.842 5.614 1.602 1.00 95.62 199 PHE A CA 1
ATOM 1570 C C . PHE A 1 199 ? -5.941 4.604 0.892 1.00 95.62 199 PHE A C 1
ATOM 1572 O O . PHE A 1 199 ? -5.095 3.974 1.523 1.00 95.62 199 PHE A O 1
ATOM 1579 N N . VAL A 1 200 ? -6.152 4.422 -0.410 1.00 94.50 200 VAL A N 1
ATOM 1580 C CA . VAL A 1 200 ? -5.307 3.585 -1.261 1.00 94.50 200 VAL A CA 1
ATOM 1581 C C . VAL A 1 200 ? -4.343 4.478 -2.039 1.00 94.50 200 VAL A C 1
ATOM 1583 O O . VAL A 1 200 ? -4.773 5.391 -2.745 1.00 94.50 200 VAL A O 1
ATOM 1586 N N . ILE A 1 201 ? -3.046 4.195 -1.913 1.00 95.56 201 ILE A N 1
ATOM 1587 C CA . ILE A 1 201 ? -1.969 4.886 -2.625 1.00 95.56 201 ILE A CA 1
ATOM 1588 C C . ILE A 1 201 ? -1.300 3.875 -3.561 1.00 95.56 201 ILE A C 1
ATOM 1590 O O . ILE A 1 201 ? -0.758 2.871 -3.101 1.00 95.56 201 ILE A O 1
ATOM 1594 N N . GLY A 1 202 ? -1.368 4.121 -4.868 1.00 93.62 202 GLY A N 1
ATOM 1595 C CA . GLY A 1 202 ? -0.732 3.307 -5.906 1.00 93.62 202 GLY A CA 1
ATOM 1596 C C . GLY A 1 202 ? 0.419 4.049 -6.585 1.00 93.62 202 GLY A C 1
ATOM 1597 O O . GLY A 1 202 ? 0.396 5.272 -6.700 1.00 93.62 202 GLY A O 1
ATOM 1598 N N . ALA A 1 203 ? 1.416 3.318 -7.079 1.00 94.19 203 ALA A N 1
ATOM 1599 C CA . ALA A 1 203 ? 2.490 3.869 -7.903 1.00 94.19 203 ALA A CA 1
ATOM 1600 C C . ALA A 1 203 ? 2.202 3.569 -9.387 1.00 94.19 203 ALA A C 1
ATOM 1602 O O . ALA A 1 203 ? 1.933 2.425 -9.745 1.00 94.19 203 ALA A O 1
ATOM 1603 N N . GLU A 1 204 ? 2.212 4.580 -10.263 1.00 95.00 204 GLU A N 1
ATOM 1604 C CA . GLU A 1 204 ? 1.735 4.455 -11.659 1.00 95.00 204 GLU A CA 1
ATOM 1605 C C . GLU A 1 204 ? 2.449 3.363 -12.480 1.00 95.00 204 GLU A C 1
ATOM 1607 O O . GLU A 1 204 ? 1.858 2.744 -13.370 1.00 95.00 204 GLU A O 1
ATOM 1612 N N . LEU A 1 205 ? 3.722 3.115 -12.171 1.00 92.38 205 LEU A N 1
ATOM 1613 C CA . LEU A 1 205 ? 4.596 2.172 -12.866 1.00 92.38 205 LEU A CA 1
ATOM 1614 C C . LEU A 1 205 ? 4.790 0.865 -12.077 1.00 92.38 205 LEU A C 1
ATOM 1616 O O . LEU A 1 205 ? 5.777 0.163 -12.289 1.00 92.38 205 LEU A O 1
ATOM 1620 N N . ASP A 1 206 ? 3.873 0.523 -11.175 1.00 90.06 206 ASP A N 1
ATOM 1621 C CA . ASP A 1 206 ? 3.863 -0.726 -10.403 1.00 90.06 206 ASP A CA 1
ATOM 1622 C C . ASP A 1 206 ? 2.878 -1.740 -11.008 1.00 90.06 206 ASP A C 1
ATOM 1624 O O . ASP A 1 206 ? 1.743 -1.394 -11.324 1.00 90.06 206 ASP A O 1
ATOM 1628 N N . PHE A 1 207 ? 3.276 -3.005 -11.171 1.00 82.75 207 PHE A N 1
ATOM 1629 C CA . PHE A 1 207 ? 2.364 -4.075 -11.612 1.00 82.75 207 PHE A CA 1
ATOM 1630 C C . PHE A 1 207 ? 1.172 -4.326 -10.665 1.00 82.75 207 PHE A C 1
ATOM 1632 O O . PHE A 1 207 ? 0.169 -4.888 -11.118 1.00 82.75 207 PHE A O 1
ATOM 1639 N N . LEU A 1 208 ? 1.271 -3.874 -9.408 1.00 84.00 208 LEU A N 1
ATOM 1640 C CA . LEU A 1 208 ? 0.208 -3.863 -8.395 1.00 84.00 208 LEU A CA 1
ATOM 1641 C C . LEU A 1 208 ? -0.687 -2.603 -8.456 1.00 84.00 208 LEU A C 1
ATOM 1643 O O . LEU A 1 208 ? -1.411 -2.291 -7.511 1.00 84.00 208 LEU A O 1
ATOM 1647 N N . VAL A 1 209 ? -0.651 -1.814 -9.533 1.00 87.31 209 VAL A N 1
ATOM 1648 C CA . VAL A 1 209 ? -1.438 -0.570 -9.585 1.00 87.3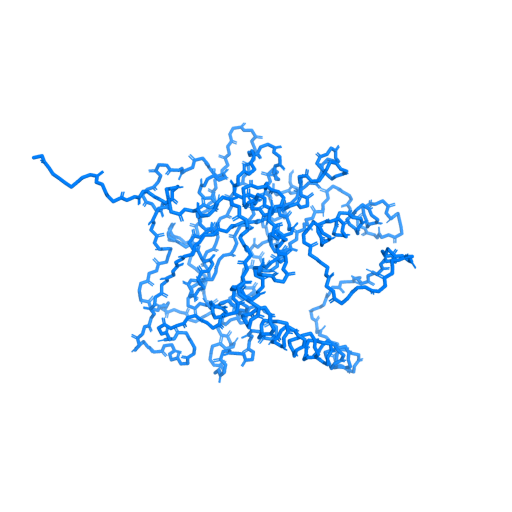1 209 VAL A CA 1
ATOM 1649 C C . VAL A 1 209 ? -2.907 -0.793 -9.962 1.00 87.31 209 VAL A C 1
ATOM 1651 O O . VAL A 1 209 ? -3.798 -0.133 -9.424 1.00 87.31 209 VAL A O 1
ATOM 1654 N N . CYS A 1 210 ? -3.186 -1.732 -10.874 1.00 83.44 210 CYS A N 1
ATOM 1655 C CA . CYS A 1 210 ? -4.552 -1.968 -11.360 1.00 83.44 210 CYS A CA 1
ATOM 1656 C C . CYS A 1 210 ? -5.462 -2.534 -10.266 1.00 83.44 210 CYS A C 1
ATOM 1658 O O . CYS A 1 210 ? -6.627 -2.163 -10.184 1.00 83.44 210 CYS A O 1
ATOM 1660 N N . GLU A 1 211 ? -4.913 -3.368 -9.392 1.00 79.88 211 GLU A N 1
ATOM 1661 C CA . GLU A 1 211 ? -5.576 -3.905 -8.206 1.00 79.88 211 GLU A CA 1
ATOM 1662 C C . GLU A 1 211 ? -5.923 -2.900 -7.147 1.00 79.88 211 GLU A C 1
ATOM 1664 O O . GLU A 1 211 ? -7.058 -2.874 -6.682 1.00 79.88 211 GLU A O 1
ATOM 1669 N N . ALA A 1 212 ? -4.959 -2.056 -6.796 1.00 87.81 212 ALA A N 1
ATOM 1670 C CA . ALA A 1 212 ? -5.159 -1.002 -5.832 1.00 87.81 212 ALA A CA 1
ATOM 1671 C C . ALA A 1 212 ? -6.314 -0.101 -6.310 1.00 87.81 212 ALA A C 1
ATOM 1673 O O . ALA A 1 212 ? -7.199 0.246 -5.526 1.00 87.81 212 ALA A O 1
ATOM 1674 N N . HIS A 1 213 ? -6.380 0.174 -7.619 1.00 90.19 213 HIS A N 1
ATOM 1675 C CA . HIS A 1 213 ? -7.473 0.936 -8.216 1.00 90.19 213 HIS A CA 1
ATOM 1676 C C . HIS A 1 213 ? -8.802 0.163 -8.275 1.00 90.19 213 HIS A C 1
ATOM 1678 O O . HIS A 1 213 ? -9.838 0.717 -7.910 1.00 90.19 213 HIS A O 1
ATOM 1684 N N . GLN A 1 214 ? -8.795 -1.114 -8.675 1.00 85.44 214 GLN A N 1
ATOM 1685 C CA . GLN A 1 214 ? -9.984 -1.981 -8.684 1.00 85.44 214 GLN A CA 1
ATOM 1686 C C . GLN A 1 214 ? -10.593 -2.141 -7.292 1.00 85.44 214 GLN A C 1
ATOM 1688 O O . GLN A 1 214 ? -11.812 -2.062 -7.131 1.00 85.44 214 GLN A O 1
ATOM 1693 N N . LEU A 1 215 ? -9.750 -2.327 -6.278 1.00 86.62 215 LEU A N 1
ATOM 1694 C CA . LEU A 1 215 ? -10.153 -2.340 -4.884 1.00 86.62 215 LEU A CA 1
ATOM 1695 C C . LEU A 1 215 ? -10.741 -0.989 -4.487 1.00 86.62 215 LEU A C 1
ATOM 1697 O O . LEU A 1 215 ? -11.852 -0.966 -3.969 1.00 86.62 215 LEU A O 1
ATOM 1701 N N . ALA A 1 216 ? -10.040 0.122 -4.735 1.00 92.12 216 ALA A N 1
ATOM 1702 C CA . ALA A 1 216 ? -10.533 1.450 -4.379 1.00 92.12 216 ALA A CA 1
ATOM 1703 C C . ALA A 1 216 ? -11.921 1.706 -4.994 1.00 92.12 216 ALA A C 1
ATOM 1705 O O . ALA A 1 216 ? -12.865 2.029 -4.271 1.00 92.12 216 ALA A O 1
ATOM 1706 N N . LEU A 1 217 ? -12.078 1.473 -6.301 1.00 91.25 217 LEU A N 1
ATOM 1707 C CA . LEU A 1 217 ? -13.355 1.618 -7.001 1.00 91.25 217 LEU A CA 1
ATOM 1708 C C . LEU A 1 217 ? -14.430 0.676 -6.437 1.00 91.25 217 LEU A C 1
ATOM 1710 O O . LEU A 1 217 ? -15.547 1.126 -6.189 1.00 91.25 217 LEU A O 1
ATOM 1714 N N . LYS A 1 218 ? -14.109 -0.595 -6.142 1.00 89.75 218 LYS A N 1
ATOM 1715 C CA . LYS A 1 218 ? -15.051 -1.520 -5.482 1.00 89.75 218 LYS A CA 1
ATOM 1716 C C . LYS A 1 218 ? -15.492 -0.996 -4.111 1.00 89.75 218 LYS A C 1
ATOM 1718 O O . LYS A 1 218 ? -16.684 -0.992 -3.816 1.00 89.75 218 LYS A O 1
ATOM 1723 N N . LEU A 1 219 ? -14.555 -0.548 -3.275 1.00 90.25 219 LEU A N 1
ATOM 1724 C CA . LEU A 1 219 ? -14.845 -0.040 -1.930 1.00 90.25 219 LEU A CA 1
ATOM 1725 C C . LEU A 1 219 ? -15.675 1.253 -1.952 1.00 90.25 219 LEU A C 1
ATOM 1727 O O . LEU A 1 219 ? -16.378 1.527 -0.978 1.00 90.25 219 LEU A O 1
ATOM 1731 N N . ALA A 1 220 ? -15.588 2.020 -3.043 1.00 92.75 220 ALA A N 1
ATOM 1732 C CA . ALA A 1 220 ? -16.382 3.215 -3.321 1.00 92.75 220 ALA A CA 1
ATOM 1733 C C . ALA A 1 220 ? -17.735 2.920 -4.009 1.00 92.75 220 ALA A C 1
ATOM 1735 O O . ALA A 1 220 ? -18.466 3.853 -4.331 1.00 92.75 220 ALA A O 1
ATOM 1736 N N . GLY A 1 221 ? -18.072 1.651 -4.279 1.00 91.12 221 GLY A N 1
ATOM 1737 C CA . GLY A 1 221 ? -19.294 1.272 -5.005 1.00 91.12 221 GLY A CA 1
ATOM 1738 C C . GLY A 1 221 ? -19.269 1.591 -6.508 1.00 91.12 221 GLY A C 1
ATOM 1739 O O . GLY A 1 221 ? -20.310 1.582 -7.156 1.00 91.12 221 GLY A O 1
ATOM 1740 N N . LYS A 1 222 ? -18.091 1.865 -7.078 1.00 91.19 222 LYS A N 1
ATOM 1741 C CA . LYS A 1 222 ? -17.872 2.305 -8.467 1.00 91.19 222 LYS A CA 1
ATOM 1742 C C . LYS A 1 222 ? -17.398 1.167 -9.379 1.00 91.19 222 LYS A C 1
ATOM 1744 O O . LYS A 1 222 ? -16.424 1.305 -10.111 1.00 91.19 222 LYS A O 1
ATOM 1749 N N . GLN A 1 223 ? -18.069 0.017 -9.315 1.00 84.88 223 GLN A N 1
ATOM 1750 C CA . GLN A 1 223 ? -17.710 -1.159 -10.125 1.00 84.88 223 GLN A CA 1
ATOM 1751 C C . GLN A 1 223 ? -18.100 -1.011 -11.606 1.00 84.88 223 GLN A C 1
ATOM 1753 O O . GLN A 1 223 ? -17.401 -1.538 -12.466 1.00 84.88 223 GLN A O 1
ATOM 1758 N N . ASP A 1 224 ? -19.151 -0.238 -11.895 1.00 84.25 224 ASP A N 1
ATOM 1759 C CA . ASP A 1 224 ? -19.589 0.108 -13.257 1.00 84.25 224 ASP A CA 1
ATOM 1760 C C . ASP A 1 224 ? -18.791 1.274 -13.874 1.00 84.25 224 ASP A C 1
ATOM 1762 O O . ASP A 1 224 ? -19.059 1.707 -14.995 1.00 84.25 224 ASP A O 1
ATOM 1766 N N . ASP A 1 225 ? -17.813 1.822 -13.144 1.00 87.44 225 ASP A N 1
ATOM 1767 C CA . ASP A 1 225 ? -16.968 2.902 -13.641 1.00 87.44 225 ASP A CA 1
ATOM 1768 C C . ASP A 1 225 ? -16.090 2.393 -14.798 1.00 87.44 225 ASP A C 1
ATOM 1770 O O . ASP A 1 225 ? -15.399 1.381 -14.630 1.00 87.44 225 ASP A O 1
ATOM 1774 N N . PRO A 1 226 ? -16.030 3.088 -15.953 1.00 83.31 226 PRO A N 1
ATOM 1775 C CA . PRO A 1 226 ? -15.202 2.671 -17.083 1.00 83.31 226 PRO A CA 1
ATOM 1776 C C . PRO A 1 226 ? -13.737 2.422 -16.713 1.00 83.31 226 PRO A C 1
ATOM 1778 O O . PRO A 1 226 ? -13.072 1.616 -17.363 1.00 83.31 226 PRO A O 1
ATOM 1781 N N . ARG A 1 227 ? -13.229 3.073 -15.657 1.00 85.25 227 ARG A N 1
ATOM 1782 C CA . ARG A 1 227 ? -11.855 2.903 -15.181 1.00 85.25 227 ARG A CA 1
ATOM 1783 C C . ARG A 1 227 ? -11.592 1.533 -14.542 1.00 85.25 227 ARG A C 1
ATOM 1785 O O . ARG A 1 227 ? -10.431 1.124 -14.506 1.00 85.25 227 ARG A O 1
ATOM 1792 N N . PH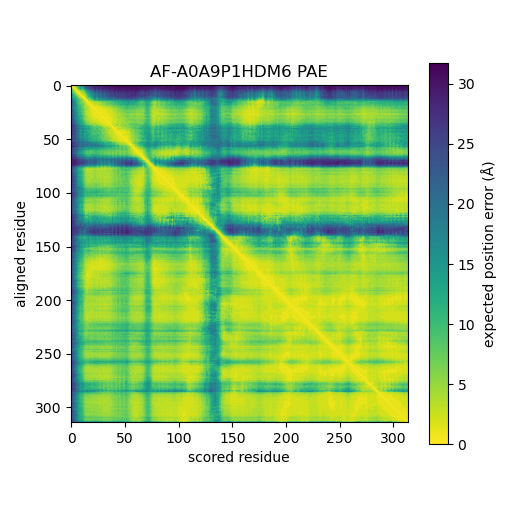E A 1 228 ? -12.619 0.808 -14.083 1.00 73.62 228 PHE A N 1
ATOM 1793 C CA . PHE A 1 228 ? -12.492 -0.416 -13.275 1.00 73.62 228 PHE A CA 1
ATOM 1794 C C . PHE A 1 228 ? -11.655 -1.524 -13.932 1.00 73.62 228 PHE A C 1
ATOM 1796 O O . PHE A 1 228 ? -10.929 -2.237 -13.250 1.00 73.62 228 PHE A O 1
ATOM 1803 N N . ASN A 1 229 ? -11.696 -1.661 -15.258 1.00 74.12 229 ASN A N 1
ATOM 1804 C CA . ASN A 1 229 ? -10.901 -2.658 -15.992 1.00 74.12 229 ASN A CA 1
ATOM 1805 C C . ASN A 1 229 ? -9.783 -2.035 -16.848 1.00 74.12 229 ASN A C 1
ATOM 1807 O O . ASN A 1 229 ? -9.233 -2.688 -17.740 1.00 74.12 229 ASN A O 1
ATOM 1811 N N . THR A 1 230 ? -9.434 -0.775 -16.578 1.00 80.06 230 THR A N 1
ATOM 1812 C CA . THR A 1 230 ? -8.376 -0.039 -17.284 1.00 80.06 230 THR A CA 1
ATOM 1813 C C . THR A 1 230 ? -7.095 0.026 -16.467 1.00 80.06 230 THR A C 1
ATOM 1815 O O . THR A 1 230 ? -7.095 -0.149 -15.251 1.00 80.06 230 THR A O 1
ATOM 1818 N N . VAL A 1 231 ? -5.989 0.306 -17.152 1.00 83.88 231 VAL A N 1
ATOM 1819 C CA . VAL A 1 231 ? -4.723 0.618 -16.494 1.00 83.88 231 VAL A CA 1
ATOM 1820 C C . VAL A 1 231 ? -4.778 2.069 -15.976 1.00 83.88 231 VAL A C 1
ATOM 1822 O O . VAL A 1 231 ? -4.969 2.968 -16.796 1.00 83.88 231 VAL A O 1
ATOM 1825 N N . PRO A 1 232 ? -4.604 2.324 -14.662 1.00 88.38 232 PRO A N 1
ATOM 1826 C CA . PRO A 1 232 ? -4.585 3.673 -14.083 1.00 88.38 232 PRO A CA 1
ATOM 1827 C C . PRO A 1 232 ? -3.502 4.577 -14.688 1.00 88.38 232 PRO A C 1
ATOM 1829 O O . PRO A 1 232 ? -2.520 4.083 -15.236 1.00 88.38 232 PRO A O 1
ATOM 1832 N N . GLY A 1 233 ? -3.637 5.897 -14.546 1.00 92.81 233 GLY A N 1
ATOM 1833 C CA . GLY A 1 233 ? -2.621 6.864 -14.987 1.00 92.81 233 GLY A CA 1
ATOM 1834 C C . GLY A 1 233 ? -2.648 7.179 -16.487 1.00 92.81 233 GLY A C 1
ATOM 1835 O O . GLY A 1 233 ? -3.716 7.194 -17.108 1.00 92.81 233 GLY A O 1
ATOM 1836 N N . ARG A 1 234 ? -1.482 7.490 -17.067 1.00 93.31 234 ARG A N 1
ATOM 1837 C CA . ARG A 1 234 ? -1.334 7.917 -18.473 1.00 93.31 234 ARG A CA 1
ATOM 1838 C C . ARG A 1 234 ? 0.013 7.476 -19.082 1.00 93.31 234 ARG A C 1
ATOM 1840 O O . ARG A 1 234 ? 0.951 7.197 -18.336 1.00 93.31 234 ARG A O 1
ATOM 1847 N N . PRO A 1 235 ? 0.154 7.416 -20.419 1.00 89.12 235 PRO A N 1
ATOM 1848 C CA . PRO A 1 235 ? 1.424 7.046 -21.049 1.00 89.12 235 PRO A CA 1
ATOM 1849 C C . PRO A 1 235 ? 2.488 8.160 -20.998 1.00 89.12 235 PRO A C 1
ATOM 1851 O O . PRO A 1 235 ? 3.682 7.860 -21.044 1.00 89.12 235 PRO A O 1
ATOM 1854 N N . GLU A 1 236 ? 2.101 9.432 -20.873 1.00 91.75 236 GLU A N 1
ATOM 1855 C CA . GLU A 1 236 ? 3.028 10.568 -20.801 1.00 91.75 236 GLU A CA 1
ATOM 1856 C C . GLU A 1 236 ? 3.639 10.746 -19.394 1.00 91.75 236 GLU A C 1
ATOM 1858 O O . GLU A 1 236 ? 2.921 10.628 -18.392 1.00 91.75 236 GLU A O 1
ATOM 1863 N N . PRO A 1 237 ? 4.938 11.089 -19.272 1.00 92.81 237 PRO A N 1
ATOM 1864 C CA . PRO A 1 237 ? 5.527 11.549 -18.011 1.00 92.81 237 PRO A CA 1
ATOM 1865 C C . PRO A 1 237 ? 4.787 12.748 -17.398 1.00 92.81 237 PRO A C 1
ATOM 1867 O O . PRO A 1 237 ? 4.086 13.476 -18.104 1.00 92.81 237 PRO A O 1
ATOM 1870 N N . ALA A 1 238 ? 4.945 12.992 -16.096 1.00 92.56 238 ALA A N 1
ATOM 1871 C CA . ALA A 1 238 ? 4.485 14.240 -15.494 1.00 92.56 238 ALA A CA 1
ATOM 1872 C C . ALA A 1 238 ? 5.247 15.461 -16.013 1.00 92.56 238 ALA A C 1
ATOM 1874 O O . ALA A 1 238 ? 6.446 15.413 -16.284 1.00 92.56 238 ALA A O 1
ATOM 1875 N N . ALA A 1 239 ? 4.518 16.574 -16.123 1.00 88.94 239 ALA A N 1
ATOM 1876 C CA . ALA A 1 239 ? 5.063 17.854 -16.560 1.00 88.94 239 ALA A CA 1
ATOM 1877 C C . ALA A 1 239 ? 6.013 18.477 -15.519 1.00 88.94 239 ALA A C 1
ATOM 1879 O O . ALA A 1 239 ? 6.922 19.220 -15.880 1.00 88.94 239 ALA A O 1
ATOM 1880 N N . GLU A 1 240 ? 5.814 18.169 -14.233 1.00 91.75 240 GLU A N 1
ATOM 1881 C CA . GLU A 1 240 ? 6.549 18.754 -13.111 1.00 91.75 240 GLU A CA 1
ATOM 1882 C C . GLU A 1 240 ? 7.064 17.664 -12.157 1.00 91.75 240 GLU A C 1
ATOM 1884 O O . GLU A 1 240 ? 6.308 16.821 -11.668 1.00 91.75 240 GLU A O 1
ATOM 1889 N N . MET A 1 241 ? 8.365 17.708 -11.860 1.00 92.50 241 MET A N 1
ATOM 1890 C CA . MET A 1 241 ? 9.008 16.842 -10.868 1.00 92.50 241 MET A CA 1
ATOM 1891 C C . MET A 1 241 ? 8.495 17.157 -9.455 1.00 92.50 241 MET A C 1
ATOM 1893 O O . MET A 1 241 ? 8.334 18.320 -9.086 1.00 92.50 241 MET A O 1
ATOM 1897 N N . GLY A 1 242 ? 8.285 16.124 -8.640 1.00 94.06 242 GLY A N 1
ATOM 1898 C CA . GLY A 1 242 ? 7.842 16.237 -7.250 1.00 94.06 242 GLY A CA 1
ATOM 1899 C C . GLY A 1 242 ? 6.341 16.481 -7.058 1.00 94.06 242 GLY A C 1
ATOM 1900 O O . GLY A 1 242 ? 5.873 16.480 -5.922 1.00 94.06 242 GLY A O 1
ATOM 1901 N N . LYS A 1 243 ? 5.579 16.673 -8.141 1.00 96.44 243 LYS A N 1
ATOM 1902 C CA . LYS A 1 243 ? 4.160 17.049 -8.093 1.00 96.44 243 LYS A CA 1
ATOM 1903 C C . LYS A 1 243 ? 3.228 15.833 -8.090 1.00 96.44 243 LYS A C 1
ATOM 1905 O O . LYS A 1 243 ? 3.500 14.822 -8.738 1.00 96.44 243 LYS A O 1
ATOM 1910 N N . LEU A 1 244 ? 2.117 15.954 -7.364 1.00 97.00 244 LEU A N 1
ATOM 1911 C CA . LEU A 1 244 ? 0.984 15.029 -7.412 1.00 97.00 244 LEU A CA 1
ATOM 1912 C C . LEU A 1 244 ? -0.100 15.575 -8.348 1.00 97.00 244 LEU A C 1
ATOM 1914 O O . LEU A 1 244 ? -0.302 16.784 -8.437 1.00 97.00 244 LEU A O 1
ATOM 1918 N N . GLU A 1 245 ? -0.828 14.674 -8.996 1.00 96.44 245 GLU A N 1
ATOM 1919 C CA . GLU A 1 245 ? -1.903 14.996 -9.938 1.00 96.44 245 GLU A CA 1
ATOM 1920 C C . GLU A 1 245 ? -3.249 14.917 -9.203 1.00 96.44 245 GLU A C 1
ATOM 1922 O O . GLU A 1 245 ? -3.890 13.870 -9.174 1.00 96.44 245 GLU A O 1
ATOM 1927 N N . LEU A 1 246 ? -3.637 16.000 -8.518 1.00 96.75 246 LEU A N 1
ATOM 1928 C CA . LEU A 1 246 ? -4.804 15.994 -7.619 1.00 96.75 246 LEU A CA 1
ATOM 1929 C C . LEU A 1 246 ? -6.139 16.339 -8.302 1.00 96.75 246 LEU A C 1
ATOM 1931 O O . LEU A 1 246 ? -7.185 15.910 -7.829 1.00 96.75 246 LEU A O 1
ATOM 1935 N N . GLU A 1 247 ? -6.098 17.068 -9.418 1.00 95.69 247 GLU A N 1
ATOM 1936 C CA . GLU A 1 247 ? -7.293 17.502 -10.165 1.00 95.69 247 GLU A CA 1
ATOM 1937 C C . GLU A 1 247 ? -7.727 16.494 -11.248 1.00 95.69 247 GLU A C 1
ATOM 1939 O O . GLU A 1 247 ? -8.825 16.584 -11.794 1.00 95.69 247 GLU A O 1
ATOM 1944 N N . ASP A 1 248 ? -6.859 15.538 -11.599 1.00 94.94 248 ASP A N 1
ATOM 1945 C CA . ASP A 1 248 ? -7.130 14.536 -12.630 1.00 94.94 248 ASP A CA 1
ATOM 1946 C C . ASP A 1 248 ? -7.754 13.278 -11.995 1.00 94.94 248 ASP A C 1
ATOM 1948 O O . ASP A 1 248 ? -7.069 12.579 -11.239 1.00 94.94 248 ASP A O 1
ATOM 1952 N N . PRO A 1 249 ? -9.007 12.905 -12.328 1.00 92.44 249 PRO A N 1
ATOM 1953 C CA . PRO A 1 249 ? -9.675 11.741 -11.746 1.00 92.44 249 PRO A CA 1
ATOM 1954 C C . PRO A 1 249 ? -9.036 10.396 -12.132 1.00 92.44 249 PRO A C 1
ATOM 1956 O O . PRO A 1 249 ? -9.415 9.358 -11.584 1.00 92.44 249 PRO A O 1
ATOM 1959 N N . ARG A 1 250 ? -8.066 10.353 -13.054 1.00 92.19 250 ARG A N 1
ATOM 1960 C CA . ARG A 1 250 ? -7.220 9.160 -13.268 1.00 92.19 250 ARG A CA 1
ATOM 1961 C C . ARG A 1 250 ? -6.222 8.955 -12.127 1.00 92.19 250 ARG A C 1
ATOM 1963 O O . ARG A 1 250 ? -5.806 7.821 -11.885 1.00 92.19 250 ARG A O 1
ATOM 1970 N N . PHE A 1 251 ? -5.844 10.039 -11.452 1.00 96.50 251 PHE A N 1
ATOM 1971 C CA . PHE A 1 251 ? -4.792 10.065 -10.446 1.00 96.50 251 PHE A CA 1
ATOM 1972 C C . PHE A 1 251 ? -5.309 10.288 -9.030 1.00 96.50 251 PHE A C 1
ATOM 1974 O O . PHE A 1 251 ? -4.845 9.600 -8.132 1.00 96.50 251 PHE A O 1
ATOM 1981 N N . ALA A 1 252 ? -6.282 11.164 -8.801 1.00 97.38 252 ALA A N 1
ATOM 1982 C CA . ALA A 1 252 ? -6.827 11.372 -7.465 1.00 97.38 252 ALA A CA 1
ATOM 1983 C C . ALA A 1 252 ? -8.347 11.486 -7.489 1.00 97.38 252 ALA A C 1
ATOM 1985 O O . ALA A 1 252 ? -8.931 12.105 -8.374 1.00 97.38 252 ALA A O 1
ATOM 1986 N N . TRP A 1 253 ? -8.990 10.874 -6.501 1.00 97.12 253 TRP A N 1
ATOM 1987 C CA . TRP A 1 253 ? -10.408 11.071 -6.225 1.00 97.12 253 TRP A CA 1
ATOM 1988 C C . TRP A 1 253 ? -10.725 10.647 -4.791 1.00 97.12 253 TRP A C 1
ATOM 1990 O O . TRP A 1 253 ? -9.974 9.905 -4.152 1.00 97.12 253 TRP A O 1
ATOM 2000 N N . GLU A 1 254 ? -11.855 11.117 -4.278 1.00 95.69 254 GLU A N 1
ATOM 2001 C CA . GLU A 1 254 ? -12.373 10.727 -2.976 1.00 95.69 254 GLU A CA 1
ATOM 2002 C C . GLU A 1 254 ? -13.888 10.584 -3.048 1.00 95.69 254 GLU A C 1
ATOM 2004 O O . GLU A 1 254 ? -14.567 11.436 -3.612 1.00 95.69 254 GLU A O 1
ATOM 2009 N N . GLU A 1 255 ? -14.413 9.521 -2.451 1.00 95.75 255 GLU A N 1
ATOM 2010 C CA . GLU A 1 255 ? -15.845 9.253 -2.373 1.00 95.75 255 GLU A CA 1
ATOM 2011 C C . GLU A 1 255 ? -16.259 9.037 -0.919 1.00 95.75 255 GLU A C 1
ATOM 2013 O O . GLU A 1 255 ? -15.550 8.384 -0.146 1.00 95.75 255 GLU A O 1
ATOM 2018 N N . SER A 1 256 ? -17.428 9.562 -0.558 1.00 94.56 256 SER A N 1
ATOM 2019 C CA . SER A 1 256 ? -18.131 9.264 0.692 1.00 94.56 256 SER A CA 1
ATOM 2020 C C . SER A 1 256 ? -19.472 8.624 0.362 1.00 94.56 256 SER A C 1
ATOM 2022 O O . SER A 1 256 ? -20.139 9.064 -0.572 1.00 94.56 256 SER A O 1
ATOM 2024 N N . ASP A 1 257 ? -19.915 7.661 1.164 1.00 90.88 257 ASP A N 1
ATOM 2025 C CA . ASP A 1 257 ? -21.283 7.147 1.078 1.00 90.88 257 ASP A CA 1
ATOM 2026 C C . ASP A 1 257 ? -22.212 7.730 2.157 1.00 90.88 257 ASP A C 1
ATOM 2028 O O . ASP A 1 257 ? -21.795 8.443 3.072 1.00 90.88 257 ASP A O 1
ATOM 2032 N N . ALA A 1 258 ? -23.502 7.400 2.055 1.00 88.81 258 ALA A N 1
ATOM 2033 C CA . ALA A 1 258 ? -24.537 7.840 2.992 1.00 88.81 258 ALA A CA 1
ATOM 2034 C C . ALA A 1 258 ? -24.370 7.290 4.425 1.00 88.81 258 ALA A C 1
ATOM 2036 O O . ALA A 1 258 ? -25.022 7.775 5.345 1.00 88.81 258 ALA A O 1
ATOM 2037 N N . GLN A 1 259 ? -23.504 6.292 4.631 1.00 87.00 259 GLN A N 1
ATOM 2038 C CA . GLN A 1 259 ? -23.156 5.756 5.953 1.00 87.00 259 GLN A CA 1
ATOM 2039 C C . GLN A 1 259 ? -21.943 6.498 6.548 1.00 87.00 259 GLN A C 1
ATOM 2041 O O . GLN A 1 259 ? -21.492 6.193 7.654 1.00 87.00 259 GLN A O 1
ATOM 2046 N N . GLY A 1 260 ? -21.407 7.487 5.822 1.00 88.31 260 GLY A N 1
ATOM 2047 C CA . GLY A 1 260 ? -20.228 8.255 6.192 1.00 88.31 260 GLY A CA 1
ATOM 2048 C C . GLY A 1 260 ? -18.947 7.421 6.188 1.00 88.31 260 GLY A C 1
ATOM 2049 O O . GLY A 1 260 ? -17.990 7.795 6.872 1.00 88.31 260 GLY A O 1
ATOM 2050 N N . ARG A 1 261 ? -18.926 6.299 5.456 1.00 90.94 261 ARG A N 1
ATOM 2051 C CA . ARG A 1 261 ? -17.685 5.616 5.073 1.00 90.94 261 ARG A CA 1
ATOM 2052 C C . ARG A 1 261 ? -17.062 6.400 3.915 1.00 90.94 261 ARG A C 1
ATOM 2054 O O . ARG A 1 261 ? -17.785 7.011 3.129 1.00 90.94 261 ARG A O 1
ATOM 2061 N N . SER A 1 262 ? -15.738 6.391 3.783 1.00 93.12 262 SER A N 1
ATOM 2062 C CA . SER A 1 262 ? -15.068 7.054 2.657 1.00 93.12 262 SER A CA 1
ATOM 2063 C C . SER A 1 262 ? -13.890 6.271 2.100 1.00 93.12 262 SER A C 1
ATOM 2065 O O . SER A 1 262 ? -13.173 5.586 2.833 1.00 93.12 262 SER A O 1
ATOM 2067 N N . VAL A 1 263 ? -13.661 6.431 0.802 1.00 94.94 263 VAL A N 1
ATOM 2068 C CA . VAL A 1 263 ? -12.523 5.859 0.084 1.00 94.94 263 VAL A CA 1
ATOM 2069 C C . VAL A 1 263 ? -11.812 6.970 -0.665 1.00 94.94 263 VAL A C 1
ATOM 2071 O O . VAL A 1 263 ? -12.441 7.711 -1.417 1.00 94.94 263 VAL A O 1
ATOM 2074 N N . ARG A 1 264 ? -10.502 7.074 -0.464 1.00 95.62 264 ARG A N 1
ATOM 2075 C CA . ARG A 1 264 ? -9.624 7.991 -1.183 1.00 95.62 264 ARG A CA 1
ATOM 2076 C C . ARG A 1 264 ? -8.647 7.191 -2.035 1.00 95.62 264 ARG A C 1
ATOM 2078 O O . ARG A 1 264 ? -8.081 6.201 -1.569 1.00 95.62 264 ARG A O 1
ATOM 2085 N N . TRP A 1 265 ? -8.451 7.629 -3.269 1.00 96.94 265 TRP A N 1
ATOM 2086 C CA . TRP A 1 265 ? -7.464 7.102 -4.203 1.00 96.94 265 TRP A CA 1
ATOM 2087 C C . TRP A 1 265 ? -6.413 8.169 -4.483 1.00 96.94 265 TRP A C 1
ATOM 2089 O O . TRP A 1 265 ? -6.750 9.333 -4.717 1.00 96.94 265 TRP A O 1
ATOM 2099 N N . LEU A 1 266 ? -5.147 7.762 -4.485 1.00 97.56 266 LEU A N 1
ATOM 2100 C CA . LEU A 1 266 ? -4.050 8.536 -5.049 1.00 97.56 266 LEU A CA 1
ATOM 2101 C C . LEU A 1 266 ? -3.150 7.616 -5.869 1.00 97.56 266 LEU A C 1
ATOM 2103 O O . LEU A 1 266 ? -2.611 6.636 -5.363 1.00 97.56 266 LEU A O 1
ATOM 2107 N N . LEU A 1 267 ? -2.921 7.997 -7.114 1.00 97.50 267 LEU A N 1
ATOM 2108 C CA . LEU A 1 267 ? -1.896 7.456 -7.974 1.00 97.50 267 LEU A CA 1
ATOM 2109 C C . LEU A 1 267 ? -0.715 8.419 -8.002 1.00 97.50 267 LEU A C 1
ATOM 2111 O O . LEU A 1 267 ? -0.846 9.573 -8.409 1.00 97.50 267 LEU A O 1
ATOM 2115 N N . VAL A 1 268 ? 0.449 7.937 -7.590 1.00 97.25 268 VAL A N 1
ATOM 2116 C CA . VAL A 1 268 ? 1.683 8.714 -7.622 1.00 97.25 268 VAL A CA 1
ATOM 2117 C C . VAL A 1 268 ? 2.304 8.583 -9.021 1.00 97.25 268 VAL A C 1
ATOM 2119 O O . VAL A 1 268 ? 2.696 7.474 -9.406 1.00 97.25 268 VAL A O 1
ATOM 2122 N N . PRO A 1 269 ? 2.375 9.678 -9.806 1.00 96.69 269 PRO A N 1
ATOM 2123 C CA . PRO A 1 269 ? 2.805 9.629 -11.200 1.00 96.69 269 PRO A CA 1
ATOM 2124 C C . PRO A 1 269 ? 4.295 9.304 -11.321 1.00 96.69 269 PRO A C 1
ATOM 2126 O O . PRO A 1 269 ? 5.103 9.743 -10.499 1.00 96.69 269 PRO A O 1
ATOM 2129 N N . ASP A 1 270 ? 4.667 8.590 -12.381 1.00 95.12 270 ASP A N 1
ATOM 2130 C CA . ASP A 1 270 ? 6.044 8.211 -12.752 1.00 95.12 270 ASP A CA 1
ATOM 2131 C C . ASP A 1 270 ? 6.822 7.368 -11.728 1.00 95.12 270 ASP A C 1
ATOM 2133 O O . ASP A 1 270 ? 8.029 7.169 -11.885 1.00 95.12 270 ASP A O 1
ATOM 2137 N N . GLN A 1 271 ? 6.160 6.862 -10.689 1.00 94.75 271 GLN A N 1
ATOM 2138 C CA . GLN A 1 271 ? 6.809 6.107 -9.621 1.00 94.75 271 GLN A CA 1
ATOM 2139 C C . GLN A 1 271 ? 6.600 4.598 -9.754 1.00 94.75 271 GLN A C 1
ATOM 2141 O O . GLN A 1 271 ? 5.569 4.136 -10.240 1.00 94.75 271 GLN A O 1
ATOM 2146 N N . VAL A 1 272 ? 7.612 3.836 -9.336 1.00 92.38 272 VAL A N 1
ATOM 2147 C CA . VAL A 1 272 ? 7.642 2.361 -9.339 1.00 92.38 272 VAL A CA 1
ATOM 2148 C C . VAL A 1 272 ? 7.344 1.803 -7.947 1.00 92.38 272 VAL A C 1
ATOM 2150 O O . VAL A 1 272 ? 7.356 2.539 -6.961 1.00 92.38 272 VAL A O 1
ATOM 2153 N N . HIS A 1 273 ? 7.146 0.486 -7.848 1.00 90.69 273 HIS A N 1
ATOM 2154 C CA . HIS A 1 273 ? 7.061 -0.208 -6.562 1.00 90.69 273 HIS A CA 1
ATOM 2155 C C . HIS A 1 273 ? 8.218 0.195 -5.625 1.00 90.69 273 HIS A C 1
ATOM 2157 O O . HIS A 1 273 ? 9.377 0.195 -6.049 1.00 90.69 273 HIS A O 1
ATOM 2163 N N . ALA A 1 274 ? 7.897 0.484 -4.359 1.00 88.88 274 ALA A N 1
ATOM 2164 C CA . ALA A 1 274 ? 8.824 0.844 -3.275 1.00 88.88 274 ALA A CA 1
ATOM 2165 C C . ALA A 1 274 ? 9.530 2.219 -3.364 1.00 88.88 274 ALA A C 1
ATOM 2167 O O . ALA A 1 274 ? 10.486 2.451 -2.624 1.00 88.88 274 ALA A O 1
ATOM 2168 N N . PHE A 1 275 ? 9.086 3.149 -4.217 1.00 91.25 275 PHE A N 1
ATOM 2169 C CA . PHE A 1 275 ? 9.723 4.473 -4.376 1.00 91.25 275 PHE A CA 1
ATOM 2170 C C . PHE A 1 275 ? 9.857 5.315 -3.084 1.00 91.25 275 PHE A C 1
ATOM 2172 O O . PHE A 1 275 ? 10.704 6.207 -2.985 1.00 91.25 275 PHE A O 1
ATOM 2179 N N . ASP A 1 276 ? 9.013 5.064 -2.092 1.00 87.00 276 ASP A N 1
ATOM 2180 C CA . ASP A 1 276 ? 8.931 5.786 -0.823 1.00 87.00 276 ASP A CA 1
ATOM 2181 C C . ASP A 1 276 ? 9.793 5.183 0.299 1.00 87.00 276 ASP A C 1
ATOM 2183 O O . ASP A 1 276 ? 10.135 5.891 1.250 1.00 87.00 276 ASP A O 1
ATOM 2187 N N . VAL A 1 277 ? 10.244 3.932 0.159 1.00 81.88 277 VAL A N 1
ATOM 2188 C CA . VAL A 1 277 ? 11.148 3.267 1.112 1.00 81.88 277 VAL A CA 1
ATOM 2189 C C . VAL A 1 277 ? 12.603 3.270 0.629 1.00 81.88 277 VAL A C 1
ATOM 2191 O O . VAL A 1 277 ? 12.894 3.170 -0.562 1.00 81.88 277 VAL A O 1
ATOM 2194 N N . GLN A 1 278 ? 13.561 3.348 1.561 1.00 74.19 278 GLN A N 1
ATOM 2195 C CA . GLN A 1 278 ? 14.995 3.508 1.251 1.00 74.19 278 GLN A CA 1
ATOM 2196 C C . GLN A 1 278 ? 15.541 2.440 0.281 1.00 74.19 278 GLN A C 1
ATOM 2198 O O . GLN A 1 278 ? 16.331 2.763 -0.604 1.00 74.19 278 GLN A O 1
ATOM 2203 N N . VAL A 1 279 ? 15.092 1.186 0.414 1.00 71.62 279 VAL A N 1
ATOM 2204 C CA . VAL A 1 279 ? 15.520 0.062 -0.441 1.00 71.62 279 VAL A CA 1
ATOM 2205 C C . VAL A 1 279 ? 14.958 0.162 -1.865 1.00 71.62 279 VAL A C 1
ATOM 2207 O O . VAL A 1 279 ? 15.636 -0.222 -2.809 1.00 71.62 279 VAL A O 1
ATOM 2210 N N . GLY A 1 280 ? 13.753 0.702 -2.063 1.00 75.31 280 GLY A N 1
ATOM 2211 C CA . GLY A 1 280 ? 13.240 0.942 -3.416 1.00 75.31 280 GLY A CA 1
ATOM 2212 C C . GLY A 1 280 ? 13.829 2.202 -4.050 1.00 75.31 280 GLY A C 1
ATOM 2213 O O . GLY A 1 280 ? 14.054 2.237 -5.259 1.00 75.31 280 GLY A O 1
ATOM 2214 N N . ARG A 1 281 ? 14.197 3.203 -3.240 1.00 82.69 281 ARG A N 1
ATOM 2215 C CA . ARG A 1 281 ? 14.940 4.382 -3.716 1.00 82.69 281 ARG A CA 1
ATOM 2216 C C . ARG A 1 281 ? 16.318 4.026 -4.270 1.00 82.69 281 ARG A C 1
ATOM 2218 O O . ARG A 1 281 ? 16.693 4.579 -5.298 1.00 82.69 281 ARG A O 1
ATOM 2225 N N . SER A 1 282 ? 17.054 3.084 -3.673 1.00 77.50 282 SER A N 1
ATOM 2226 C CA . SER A 1 282 ? 18.329 2.632 -4.260 1.00 77.50 282 SER A CA 1
ATOM 2227 C C . SER A 1 282 ? 18.142 1.882 -5.588 1.00 77.50 282 SER A C 1
ATOM 2229 O O . SER A 1 282 ? 19.012 1.951 -6.452 1.00 77.50 282 SER A O 1
ATOM 2231 N N . VAL A 1 283 ? 16.987 1.239 -5.792 1.00 77.50 283 VAL A N 1
ATOM 2232 C CA . VAL A 1 283 ? 16.617 0.543 -7.038 1.00 77.50 283 VAL A CA 1
ATOM 2233 C C . VAL A 1 283 ? 16.241 1.506 -8.180 1.00 77.50 283 VAL A C 1
ATOM 2235 O O . VAL A 1 283 ? 16.357 1.127 -9.346 1.00 77.50 283 VAL A O 1
ATOM 2238 N N . LEU A 1 284 ? 15.870 2.763 -7.893 1.00 79.50 284 LEU A N 1
ATOM 2239 C CA . LEU A 1 284 ? 15.691 3.793 -8.932 1.00 79.50 284 LEU A CA 1
ATOM 2240 C C . LEU A 1 284 ? 16.990 4.043 -9.714 1.00 79.50 284 LEU A C 1
ATOM 2242 O O . LEU A 1 284 ? 16.949 4.203 -10.934 1.00 79.50 284 LEU A O 1
ATOM 2246 N N . GLY A 1 285 ? 18.131 4.039 -9.018 1.00 71.75 285 GLY A N 1
ATOM 2247 C CA . GLY A 1 285 ? 19.471 4.133 -9.606 1.00 71.75 285 GLY A CA 1
ATOM 2248 C C . GLY A 1 285 ? 19.860 5.501 -10.185 1.00 71.75 285 GLY A C 1
ATOM 2249 O O . GLY A 1 285 ? 20.995 5.651 -10.627 1.00 71.75 285 GLY A O 1
ATOM 2250 N N . ASP A 1 286 ? 18.960 6.491 -10.180 1.00 85.12 286 ASP A N 1
ATOM 2251 C CA . ASP A 1 286 ? 19.198 7.835 -10.715 1.00 85.12 286 ASP A CA 1
ATOM 2252 C C . ASP A 1 286 ? 18.799 8.937 -9.709 1.00 85.12 286 ASP A C 1
ATOM 2254 O O . ASP A 1 286 ? 17.726 8.884 -9.105 1.00 85.12 286 ASP A O 1
ATOM 2258 N N . GLU A 1 287 ? 19.666 9.939 -9.506 1.00 87.94 287 GLU A N 1
ATOM 2259 C CA . GLU A 1 287 ? 19.464 10.998 -8.495 1.00 87.94 287 GLU A CA 1
ATOM 2260 C C . GLU A 1 287 ? 18.183 11.811 -8.726 1.00 87.94 287 GLU A C 1
ATOM 2262 O O . GLU A 1 287 ? 17.510 12.206 -7.773 1.00 87.94 287 GLU A O 1
ATOM 2267 N N . VAL A 1 288 ? 17.821 12.041 -9.993 1.00 90.19 288 VAL A N 1
ATOM 2268 C CA . VAL A 1 288 ? 16.616 12.790 -10.375 1.00 90.19 288 VAL A CA 1
ATOM 2269 C C . VAL A 1 288 ? 15.363 12.011 -9.974 1.00 90.19 288 VAL A C 1
ATOM 2271 O O . VAL A 1 288 ? 14.428 12.587 -9.423 1.00 90.19 288 VAL A O 1
ATOM 2274 N N . GLY A 1 289 ? 15.354 10.697 -10.187 1.00 90.94 289 GLY A N 1
ATOM 2275 C CA . GLY A 1 289 ? 14.294 9.785 -9.776 1.00 90.94 289 GLY A CA 1
ATOM 2276 C C . GLY A 1 289 ? 14.168 9.665 -8.270 1.00 90.94 289 GLY A C 1
ATOM 2277 O O . GLY A 1 289 ? 13.053 9.743 -7.759 1.00 90.94 289 GLY A O 1
ATOM 2278 N N . VAL A 1 290 ? 15.288 9.555 -7.551 1.00 91.19 290 VAL A N 1
ATOM 2279 C CA . VAL A 1 290 ? 15.285 9.574 -6.079 1.00 91.19 290 VAL A CA 1
ATOM 2280 C C . VAL A 1 290 ? 14.725 10.900 -5.558 1.00 91.19 290 VAL A C 1
ATOM 2282 O O . VAL A 1 290 ? 13.887 10.890 -4.658 1.00 91.19 290 VAL A O 1
ATOM 2285 N N . LYS A 1 291 ? 15.115 12.037 -6.146 1.00 93.00 291 LYS A N 1
ATOM 2286 C CA . LYS A 1 291 ? 14.590 13.359 -5.774 1.00 93.00 291 LYS A CA 1
ATOM 2287 C C . LYS A 1 291 ? 13.090 13.494 -6.060 1.00 93.00 291 LYS A C 1
ATOM 2289 O O . LYS A 1 291 ? 12.353 13.954 -5.191 1.00 93.00 291 LYS A O 1
ATOM 2294 N N . ASP A 1 292 ? 12.634 13.063 -7.235 1.00 94.69 292 ASP A N 1
ATOM 2295 C CA . ASP A 1 292 ? 11.213 13.028 -7.604 1.00 94.69 292 ASP A CA 1
ATOM 2296 C C . ASP A 1 292 ? 10.398 12.164 -6.627 1.00 94.69 292 ASP A C 1
ATOM 2298 O O . ASP A 1 292 ? 9.355 12.592 -6.131 1.00 94.69 292 ASP A O 1
ATOM 2302 N N . ALA A 1 293 ? 10.920 10.982 -6.291 1.00 94.00 293 ALA A N 1
ATOM 2303 C CA . ALA A 1 293 ? 10.310 10.047 -5.355 1.00 94.00 293 ALA A CA 1
ATOM 2304 C C . ALA A 1 293 ? 10.216 10.624 -3.936 1.00 94.00 293 ALA A C 1
ATOM 2306 O O . ALA A 1 293 ? 9.163 10.522 -3.308 1.00 94.00 293 ALA A O 1
ATOM 2307 N N . VAL A 1 294 ? 11.279 11.264 -3.433 1.00 92.81 294 VAL A N 1
ATOM 2308 C CA . VAL A 1 294 ? 11.291 11.934 -2.119 1.00 92.81 294 VAL A CA 1
ATOM 2309 C C . VAL A 1 294 ? 10.251 13.051 -2.066 1.00 92.81 294 VAL A C 1
ATOM 2311 O O . VAL A 1 294 ? 9.414 13.041 -1.166 1.00 92.81 294 VAL A O 1
ATOM 2314 N N . LEU A 1 295 ? 10.240 13.958 -3.048 1.00 95.31 295 LEU A N 1
ATOM 2315 C CA . LEU A 1 295 ? 9.295 15.082 -3.088 1.00 95.31 295 LEU A CA 1
ATOM 2316 C C . LEU A 1 295 ? 7.836 14.601 -3.161 1.00 95.31 295 LEU A C 1
ATOM 2318 O O . LEU A 1 295 ? 6.993 15.074 -2.398 1.00 95.31 295 LEU A O 1
ATOM 2322 N N . LYS A 1 296 ? 7.547 13.600 -4.005 1.00 96.50 296 LYS A N 1
ATOM 2323 C CA . LYS A 1 296 ? 6.217 12.971 -4.078 1.00 96.50 296 LYS A CA 1
ATOM 2324 C C . LYS A 1 296 ? 5.849 12.239 -2.780 1.00 96.50 296 LYS A C 1
ATOM 2326 O O . LYS A 1 296 ? 4.682 12.268 -2.396 1.00 96.50 296 LYS A O 1
ATOM 2331 N N . THR A 1 297 ? 6.824 11.643 -2.080 1.00 93.44 297 THR A N 1
ATOM 2332 C CA . THR A 1 297 ? 6.614 11.035 -0.751 1.00 93.44 297 THR A CA 1
ATOM 2333 C C . THR A 1 297 ? 6.190 12.088 0.269 1.00 93.44 297 THR A C 1
ATOM 2335 O O . THR A 1 297 ? 5.158 11.932 0.914 1.00 93.44 297 THR A O 1
ATOM 2338 N N . GLU A 1 298 ? 6.938 13.187 0.398 1.00 92.81 298 GLU A N 1
ATOM 2339 C CA . GLU A 1 298 ? 6.599 14.259 1.345 1.00 92.81 298 GLU A CA 1
ATOM 2340 C C . GLU A 1 298 ? 5.230 14.884 1.036 1.00 92.81 298 GLU A C 1
ATOM 2342 O O . GLU A 1 298 ? 4.436 15.116 1.952 1.00 92.81 298 GLU A O 1
ATOM 2347 N N . ALA A 1 299 ? 4.918 15.084 -0.249 1.00 95.62 299 ALA A N 1
ATOM 2348 C CA . ALA A 1 299 ? 3.625 15.594 -0.692 1.00 95.62 299 ALA A CA 1
ATOM 2349 C C . ALA A 1 299 ? 2.460 14.662 -0.315 1.00 95.62 299 ALA A C 1
ATOM 2351 O O . ALA A 1 299 ? 1.464 15.135 0.239 1.00 95.62 299 ALA A O 1
ATOM 2352 N N . TYR A 1 300 ? 2.565 13.348 -0.567 1.00 94.38 300 TYR A N 1
ATOM 2353 C CA . TYR A 1 300 ? 1.463 12.433 -0.248 1.00 94.38 300 TYR A CA 1
ATOM 2354 C C . TYR A 1 300 ? 1.341 12.188 1.261 1.00 94.38 300 TYR A C 1
ATOM 2356 O O . TYR A 1 300 ? 0.224 12.068 1.764 1.00 94.38 300 TYR A O 1
ATOM 2364 N N . VAL A 1 301 ? 2.456 12.140 2.002 1.00 91.19 301 VAL A N 1
ATOM 2365 C CA . VAL A 1 301 ? 2.437 11.961 3.465 1.00 91.19 301 VAL A CA 1
ATOM 2366 C C . VAL A 1 301 ? 1.744 13.146 4.134 1.00 91.19 301 VAL A C 1
ATOM 2368 O O . VAL A 1 301 ? 0.906 12.942 5.014 1.00 91.19 301 VAL A O 1
ATOM 2371 N N . LYS A 1 302 ? 2.012 14.374 3.667 1.00 93.56 302 LYS A N 1
ATOM 2372 C CA . LYS A 1 302 ? 1.275 15.566 4.102 1.00 93.56 302 LYS A CA 1
ATOM 2373 C C . LYS A 1 302 ? -0.225 15.435 3.804 1.00 93.56 302 LYS A C 1
ATOM 2375 O O . LYS A 1 302 ? -1.031 15.610 4.712 1.00 93.56 302 LYS A O 1
ATOM 2380 N N . LEU A 1 303 ? -0.586 15.061 2.573 1.00 93.81 303 LEU A N 1
ATOM 2381 C CA . LEU A 1 303 ? -1.981 14.883 2.149 1.00 93.81 303 LEU A CA 1
ATOM 2382 C C . LEU A 1 303 ? -2.727 13.834 2.996 1.00 93.81 303 LEU A C 1
ATOM 2384 O O . LEU A 1 303 ? -3.891 14.021 3.343 1.00 93.81 303 LEU A O 1
ATOM 2388 N N . MET A 1 304 ? -2.052 12.738 3.351 1.00 93.56 304 MET A N 1
ATOM 2389 C CA . MET A 1 304 ? -2.575 11.695 4.236 1.00 93.56 304 MET A CA 1
ATOM 2390 C C . MET A 1 304 ? -2.764 12.202 5.670 1.00 93.56 304 MET A C 1
ATOM 2392 O O . MET A 1 304 ? -3.803 11.932 6.267 1.00 93.56 304 MET A O 1
ATOM 2396 N N . GLY A 1 305 ? -1.812 12.968 6.212 1.00 89.88 305 GLY A N 1
ATOM 2397 C CA . GLY A 1 305 ? -1.941 13.588 7.535 1.00 89.88 305 GLY A CA 1
ATOM 2398 C C . GLY A 1 305 ? -3.099 14.588 7.613 1.00 89.88 305 GLY A C 1
ATOM 2399 O O . GLY A 1 305 ? -3.898 14.537 8.546 1.00 89.88 305 GLY A O 1
ATOM 2400 N N . GLU A 1 306 ? -3.244 15.447 6.601 1.00 93.81 306 GLU A N 1
ATOM 2401 C CA . GLU A 1 306 ? -4.368 16.386 6.480 1.00 93.81 306 GLU A CA 1
ATOM 2402 C C . GLU A 1 306 ? -5.713 15.654 6.363 1.00 93.81 306 GLU A C 1
ATOM 2404 O O . GLU A 1 306 ? -6.693 16.066 6.980 1.00 93.81 306 GLU A O 1
ATOM 2409 N N . TRP A 1 307 ? -5.768 14.543 5.625 1.00 94.12 307 TRP A N 1
ATOM 2410 C CA . TRP A 1 307 ? -6.974 13.721 5.509 1.00 94.12 307 TRP A CA 1
ATOM 2411 C C . TRP A 1 307 ? -7.362 13.033 6.824 1.00 94.12 307 TRP A C 1
ATOM 2413 O O . TRP A 1 307 ? -8.539 13.015 7.191 1.00 94.12 307 TRP A O 1
ATOM 2423 N N . LEU A 1 308 ? -6.377 12.510 7.560 1.00 91.88 308 LEU A N 1
ATOM 2424 C CA . LEU A 1 308 ? -6.603 11.920 8.878 1.00 91.88 308 LEU A CA 1
ATOM 2425 C C . LEU A 1 308 ? -7.184 12.957 9.851 1.00 91.88 308 LEU A C 1
ATOM 2427 O O . LEU A 1 308 ? -8.242 12.724 10.431 1.00 91.88 308 LEU A O 1
ATOM 2431 N N . LEU A 1 309 ? -6.541 14.125 9.957 1.00 91.69 309 LEU A N 1
ATOM 2432 C CA . LEU A 1 309 ? -6.944 15.206 10.863 1.00 91.69 309 LEU A CA 1
ATOM 2433 C C . LEU A 1 309 ? -8.306 15.821 10.516 1.00 91.69 309 LEU A C 1
ATOM 2435 O O . LEU A 1 309 ? -9.109 16.047 11.413 1.00 91.69 309 LEU A O 1
ATOM 2439 N N . ASN A 1 310 ? -8.565 16.095 9.235 1.00 91.50 310 ASN A N 1
ATOM 2440 C CA . ASN A 1 310 ? -9.727 16.886 8.815 1.00 91.50 310 ASN A CA 1
ATOM 2441 C C . ASN A 1 310 ? -10.965 16.043 8.459 1.00 91.50 310 ASN A C 1
ATOM 2443 O O . ASN A 1 310 ? -12.011 16.617 8.157 1.00 91.50 310 ASN A O 1
ATOM 2447 N N . LYS A 1 311 ? -10.855 14.704 8.420 1.00 88.75 311 LYS A N 1
ATOM 2448 C CA . LYS A 1 311 ? -11.963 13.824 8.003 1.00 88.75 311 LYS A CA 1
ATOM 2449 C C . LYS A 1 311 ? -12.068 12.491 8.743 1.00 88.75 311 LYS A C 1
ATOM 2451 O O . LYS A 1 311 ? -13.184 12.054 8.998 1.00 88.75 311 LYS A O 1
ATOM 2456 N N . VAL A 1 312 ? -10.959 11.811 9.037 1.00 88.88 312 VAL A N 1
ATOM 2457 C CA . VAL A 1 312 ? -11.008 10.487 9.702 1.00 88.88 312 VAL A CA 1
ATOM 2458 C C . VAL A 1 312 ? -11.177 10.621 11.218 1.00 88.88 312 VAL A C 1
ATOM 2460 O O . VAL A 1 312 ? -11.762 9.746 11.851 1.00 88.88 312 VAL A O 1
ATOM 2463 N N . TRP A 1 313 ? -10.663 11.711 11.788 1.00 90.00 313 TRP A N 1
ATOM 2464 C CA . TRP A 1 313 ? -10.655 12.004 13.224 1.00 90.00 313 TRP A CA 1
ATOM 2465 C C . TRP A 1 313 ? -11.444 13.272 13.601 1.00 90.00 313 TRP A C 1
ATOM 2467 O O . TRP A 1 313 ? -11.264 13.785 14.707 1.00 90.00 313 TRP A O 1
ATOM 2477 N N . ALA A 1 314 ? -12.265 13.779 12.677 1.00 84.50 314 ALA A N 1
ATOM 2478 C CA . ALA A 1 314 ? -13.128 14.950 12.842 1.00 84.50 314 ALA A CA 1
ATOM 2479 C C . ALA A 1 314 ? -14.565 14.541 13.206 1.00 84.50 314 ALA A C 1
ATOM 2481 O O . ALA A 1 314 ? -15.162 15.247 14.047 1.00 84.50 314 ALA A O 1
#

Solvent-accessible surface area (backbone atoms only — not comparable to full-atom values): 18194 Å² total; per-residue (Å²): 143,80,90,86,80,75,77,50,79,78,75,72,54,74,55,54,38,72,83,73,57,70,69,57,50,54,51,42,52,54,52,50,54,51,51,51,53,54,47,53,54,48,52,52,50,50,51,54,46,40,73,82,53,62,63,96,83,64,77,97,74,87,86,87,78,90,73,70,90,83,65,81,89,62,102,66,71,35,66,66,50,61,44,56,48,54,44,51,50,50,53,58,59,77,71,36,84,87,53,99,66,59,85,85,69,73,85,69,85,45,66,72,72,42,10,30,43,25,23,17,31,6,54,39,67,85,32,45,78,35,102,72,43,28,58,36,44,80,50,86,43,58,47,62,34,62,89,42,95,78,35,73,57,60,18,37,93,65,59,89,57,69,80,47,46,68,45,53,51,56,60,33,51,51,68,72,39,55,54,62,40,32,66,80,23,33,65,64,43,60,73,86,51,43,32,57,65,41,75,43,78,31,29,32,45,13,48,64,26,28,12,40,49,34,42,45,31,47,74,55,72,36,65,87,41,82,63,46,88,42,65,56,59,67,68,69,76,74,94,53,85,38,57,73,49,66,89,43,76,64,24,19,50,72,46,72,51,99,85,71,32,34,32,34,43,37,36,40,69,75,29,40,70,49,39,78,41,75,74,29,31,63,64,41,75,40,73,68,54,37,50,30,30,50,40,36,39,56,52,49,53,49,53,51,51,52,44,40,59,72,61,74,60,102

Secondary structure (DSSP, 8-state):
-----SPPHHHHS--BPPPPPHHHHHHHHHHHHHHHHHHHHHHHHHHHHHHHS--SS--S--------TT----S---TTHHHHHHHHHHHHHHS-TTS---TTS------THHHHHHHHHHHSHHHHSSS---------B----TTSTT-TTTT-SS-TTTTTHHHHHHHHSPTT-BTT-TTT-GGGS-GGGS-SEEEEEEETT-TBHHHHHHHHHHHTT-TTSGGGGSPSS-SSPPSSTT----S-TTTEEEEE-TTS-EEEEEEETTPPTTTTSHHHHHHH-SHHHHHHHHHHHHHHHHHHHHHIIIII--

Organism: NCBI:txid1442378

pLDDT: mean 79.91, std 15.79, range [30.11, 97.56]

Mean predicted aligned error: 8.25 Å

Radius of gyration: 20.23 Å; Cα contacts (8 Å, |Δi|>4): 442; chains: 1; bounding box: 50×49×63 Å

Sequence (314 aa):
MADSEQPTWNDTMRTVAEPLPLLTRAYYASVMSVLQGMGAHGQWYQGWQQYFYPPEKGPNIVKTYDIRQNLPVRPWYPFPTAITDVAALYVAAVDDESLPIDPARIAVTGFSAGGNLTLGLSQVDSVRNHPRAPPSAIAKRRQYKVGSSLGGIRAQRKDWILGLAPIFDWAYIKVGTDLRDPLLSPYFAPRDHLPRHVFVIGAELDFLVCEAHQLALKLAG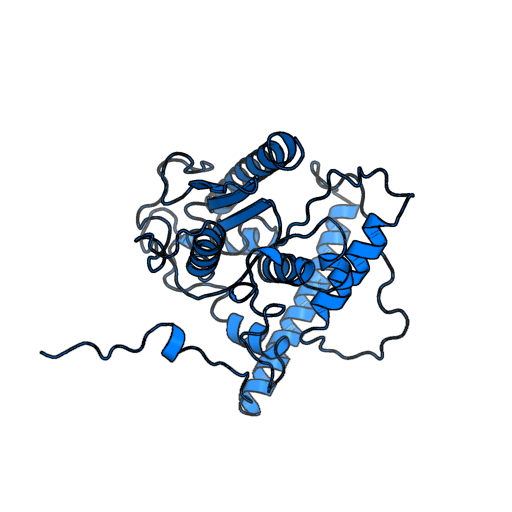KQDDPRFNTVPGRPEPAAEMGKLELEDPRFAWEESDAQGRSVRWLLVPDQVHAFDVQVGRSVLGDEVGVKDAVLKTEAYVKLMGEWLLNKVWA

Nearest PDB structures (foldseek):
  8ze9-assembly1_A  TM=7.360E-01  e=2.100E-04  Sulfobacillus acidophilus DSM 10332
  9j5c-assembly1_A  TM=7.310E-01  e=3.007E-04  Sulfobacillus acidophilus DSM 10332
  9j1g-assembly1_A  TM=7.437E-01  e=4.306E-04  Sulfobacillus acidophilus DSM 10332
  8w98-assembly1_A  TM=7.197E-01  e=3.821E-04  Sulfobacillus acidophilus DSM 10332
  9j5d-assembly1_A  TM=7.201E-01  e=5.808E-04  Sulfobacillus acidophilus DSM 10332